Protein AF-F0F2G5-F1 (afdb_monomer)

Secondary structure (DSSP, 8-state):
--PPPPHHHHHHHHHHHHTTPPP-S-HHHHHHHHHHH---HHHHHHHTS-BTTB---HHHHHHHT-TT---HHHHHHHHHHHHHHHHTT-HHHHHHHHHHHHHTSSS---HHHHHHHHHHHHHTT-HHHHHHHHHHHHH-GGGHHHHTHHHHHHHHHHHHHH-TTS-HHHHHHHHHHHHH-HHHHHHHHHHHHHHHHHTT-SSHHHHHHHHHHTTSS-SSPPPGGGTSHHHHHHHHHHHHHHHHHGGGSTT--PPPTT----------THHHHHHHHHHHHHHHHHHHHHHHHHHHHS-PPPPPPP-

Nearest PDB structures (foldseek):
  8sxq-assembly2_B  TM=3.592E-01  e=4.149E-02  Legionella pneumophila
  6onw-assembly1_B  TM=3.153E-01  e=6.188E-02  Oxalobacter formigenes OXCC13
  6deh-assembly2_B  TM=3.154E-01  e=1.797E-01  Legionella pneumophila subsp. pneumophila str. Philadelphia 1
  1ouv-assembly1_A  TM=3.465E-01  e=1.016E+00  Helicobacter pylori 26695
  6ur7-assembly1_A  TM=3.056E-01  e=1.161E+00  Oxalobacter formigenes

Structure (mmCIF, N/CA/C/O backbone):
data_AF-F0F2G5-F1
#
_entry.id   AF-F0F2G5-F1
#
loop_
_atom_site.group_PDB
_atom_site.id
_atom_site.type_symbol
_atom_site.label_atom_id
_atom_site.label_alt_id
_atom_site.label_comp_id
_atom_site.label_asym_id
_atom_site.label_entity_id
_atom_site.label_seq_id
_atom_site.pdbx_PDB_ins_code
_atom_site.Cartn_x
_atom_site.Cartn_y
_atom_site.Cartn_z
_atom_site.occupancy
_atom_site.B_iso_or_equiv
_atom_site.auth_seq_id
_atom_site.auth_comp_id
_atom_site.auth_asym_id
_atom_site.auth_atom_id
_atom_site.pdbx_PDB_model_num
ATOM 1 N N . MET A 1 1 ? 13.425 18.265 -7.109 1.00 35.12 1 MET A N 1
ATOM 2 C CA . MET A 1 1 ? 12.442 18.435 -6.013 1.00 35.12 1 MET A CA 1
ATOM 3 C C . MET A 1 1 ? 11.063 18.531 -6.652 1.00 35.12 1 MET A C 1
ATOM 5 O O . MET A 1 1 ? 10.653 19.626 -7.007 1.00 35.12 1 MET A O 1
ATOM 9 N N . SER A 1 2 ? 10.387 17.411 -6.930 1.00 50.34 2 SER A N 1
ATOM 10 C CA . SER A 1 2 ? 9.019 17.487 -7.459 1.00 50.34 2 SER A CA 1
ATOM 11 C C . SER A 1 2 ? 8.068 17.634 -6.271 1.00 50.34 2 SER A C 1
ATOM 13 O O . SER A 1 2 ? 7.948 16.743 -5.431 1.00 50.34 2 SER A O 1
ATOM 15 N N . ASN A 1 3 ? 7.462 18.812 -6.145 1.00 68.31 3 ASN A N 1
ATOM 16 C CA . ASN A 1 3 ? 6.566 19.134 -5.039 1.00 68.31 3 ASN A CA 1
ATOM 17 C C . ASN A 1 3 ? 5.428 18.104 -4.978 1.00 68.31 3 ASN A C 1
ATOM 19 O O . ASN A 1 3 ? 4.784 17.837 -5.994 1.00 68.31 3 ASN A O 1
ATOM 23 N N . ALA A 1 4 ? 5.215 17.504 -3.804 1.00 81.75 4 ALA A N 1
ATOM 24 C CA . ALA A 1 4 ? 4.086 16.610 -3.570 1.00 81.75 4 ALA A CA 1
ATOM 25 C C . ALA A 1 4 ? 2.759 17.321 -3.918 1.00 81.75 4 ALA A C 1
ATOM 27 O O . ALA A 1 4 ? 2.689 18.552 -3.803 1.00 81.75 4 ALA A O 1
ATOM 28 N N . PRO A 1 5 ? 1.708 16.584 -4.332 1.00 92.25 5 PRO A N 1
ATOM 29 C CA . PRO A 1 5 ? 0.396 17.178 -4.566 1.00 92.25 5 PRO A CA 1
ATOM 30 C C . PRO A 1 5 ? -0.084 17.963 -3.339 1.00 92.25 5 PRO A C 1
ATOM 32 O O . PRO A 1 5 ? 0.103 17.534 -2.200 1.00 92.25 5 PRO A O 1
ATOM 35 N N . THR A 1 6 ? -0.694 19.127 -3.561 1.00 93.94 6 THR A N 1
ATOM 36 C CA . THR A 1 6 ? -1.246 19.936 -2.468 1.00 93.94 6 THR A CA 1
ATOM 37 C C . THR A 1 6 ? -2.501 19.279 -1.898 1.00 93.94 6 THR A C 1
ATOM 39 O O . THR A 1 6 ? -3.221 18.575 -2.607 1.00 93.94 6 THR A O 1
ATOM 42 N N . GLU A 1 7 ? -2.809 19.564 -0.631 1.00 93.81 7 GLU A N 1
ATOM 43 C CA . GLU A 1 7 ? -4.017 19.054 0.032 1.00 93.81 7 GLU A CA 1
ATOM 44 C C . GLU A 1 7 ? -5.291 19.359 -0.773 1.00 93.81 7 GLU A C 1
ATOM 46 O O . GLU A 1 7 ? -6.129 18.483 -0.971 1.00 93.81 7 GLU A O 1
ATOM 51 N N . ALA A 1 8 ? -5.396 20.576 -1.313 1.00 95.00 8 ALA A N 1
ATOM 52 C CA . ALA A 1 8 ? -6.534 20.999 -2.121 1.00 95.00 8 ALA A CA 1
ATOM 53 C C . ALA A 1 8 ? -6.684 20.175 -3.412 1.00 95.00 8 ALA A C 1
ATOM 55 O O . ALA A 1 8 ? -7.797 19.779 -3.754 1.00 95.00 8 ALA A O 1
ATOM 56 N N . HIS A 1 9 ? -5.580 19.875 -4.110 1.00 96.06 9 HIS A N 1
ATOM 57 C CA . HIS A 1 9 ? -5.625 19.038 -5.313 1.00 96.06 9 HIS A CA 1
ATOM 58 C C . HIS A 1 9 ? -6.033 17.602 -4.987 1.00 96.06 9 HIS A C 1
ATOM 60 O O . HIS A 1 9 ? -6.837 17.017 -5.710 1.00 96.06 9 HIS A O 1
ATOM 66 N N . ILE A 1 10 ? -5.525 17.039 -3.885 1.00 96.62 10 ILE A N 1
ATOM 67 C CA . ILE A 1 10 ? -5.890 15.680 -3.474 1.00 96.62 10 ILE A CA 1
ATOM 68 C C . ILE A 1 10 ? -7.379 15.623 -3.106 1.00 96.62 10 ILE A C 1
ATOM 70 O O . ILE A 1 10 ? -8.080 14.726 -3.565 1.00 96.62 10 ILE A O 1
ATOM 74 N N . GLN A 1 11 ? -7.888 16.582 -2.323 1.00 95.50 11 GLN A N 1
ATOM 75 C CA . GLN A 1 11 ? -9.306 16.638 -1.943 1.00 95.50 11 GLN A CA 1
ATOM 76 C C . GLN A 1 11 ? -10.235 16.799 -3.147 1.00 95.50 11 GLN A C 1
ATOM 78 O O . GLN A 1 11 ? -11.276 16.145 -3.213 1.00 95.50 11 GLN A O 1
ATOM 83 N N . ASP A 1 12 ? -9.868 17.650 -4.105 1.00 97.06 12 ASP A N 1
ATOM 84 C CA . ASP A 1 12 ? -10.655 17.805 -5.324 1.00 97.06 12 ASP A CA 1
ATOM 85 C C . ASP A 1 12 ? -10.634 16.528 -6.176 1.00 97.06 12 ASP A C 1
ATOM 87 O O . ASP A 1 12 ? -11.687 16.075 -6.617 1.00 97.06 12 ASP A O 1
ATOM 91 N N . CYS A 1 13 ? -9.476 15.880 -6.320 1.00 97.50 13 CYS A N 1
ATOM 92 C CA . CYS A 1 13 ? -9.361 14.594 -7.008 1.00 97.50 13 CYS A CA 1
ATOM 93 C C . CYS A 1 13 ? -10.224 13.506 -6.343 1.00 97.50 13 CYS A C 1
ATOM 95 O O . CYS A 1 13 ? -10.985 12.822 -7.022 1.00 97.50 13 CYS A O 1
ATOM 97 N N . VAL A 1 14 ? -10.199 13.406 -5.008 1.00 96.88 14 VAL A N 1
ATOM 98 C CA . VAL A 1 14 ? -11.071 12.498 -4.238 1.00 96.88 14 VAL A CA 1
ATOM 99 C C . VAL A 1 14 ? -12.549 12.758 -4.542 1.00 96.88 14 VAL A C 1
ATOM 101 O O . VAL A 1 14 ? -13.307 11.810 -4.759 1.00 96.88 14 VAL A O 1
ATOM 104 N N . ARG A 1 15 ? -12.968 14.029 -4.602 1.00 96.88 15 ARG A N 1
ATOM 105 C CA . ARG A 1 15 ? -14.342 14.405 -4.964 1.00 96.88 15 ARG A CA 1
ATOM 106 C C . ARG A 1 15 ? -14.683 13.974 -6.391 1.00 96.88 15 ARG A C 1
ATOM 108 O O . ARG A 1 15 ? -15.732 13.375 -6.598 1.00 96.88 15 ARG A O 1
ATOM 115 N N . GLN A 1 16 ? -13.801 14.233 -7.359 1.00 96.75 16 GLN A N 1
ATOM 116 C CA . GLN A 1 16 ? -14.000 13.828 -8.757 1.00 96.75 16 GLN A CA 1
ATOM 117 C C . GLN A 1 16 ? -14.163 12.305 -8.889 1.00 96.75 16 GLN A C 1
ATOM 119 O O . GLN A 1 16 ? -15.089 11.852 -9.560 1.00 96.75 16 GLN A O 1
ATOM 124 N N . MET A 1 17 ? -13.320 11.531 -8.197 1.00 95.88 17 MET A N 1
ATOM 125 C CA . MET A 1 17 ? -13.380 10.066 -8.181 1.00 95.88 17 MET A CA 1
ATOM 126 C C . MET A 1 17 ? -14.653 9.534 -7.509 1.00 95.88 17 MET A C 1
ATOM 128 O O . MET A 1 17 ? -15.229 8.565 -7.987 1.00 95.88 17 MET A O 1
ATOM 132 N N . THR A 1 18 ? -15.110 10.166 -6.423 1.00 95.69 18 THR A N 1
ATOM 133 C CA . THR A 1 18 ? -16.314 9.731 -5.685 1.00 95.69 18 THR A CA 1
ATOM 134 C C . THR A 1 18 ? -17.601 10.055 -6.444 1.00 95.69 18 THR A C 1
ATOM 136 O O . THR A 1 18 ? -18.526 9.247 -6.476 1.00 95.69 18 THR A O 1
ATOM 139 N N . ASP A 1 19 ? -17.654 11.219 -7.095 1.00 95.19 19 ASP A N 1
ATOM 140 C CA . ASP A 1 19 ? -18.813 11.679 -7.867 1.00 95.19 19 ASP A CA 1
ATOM 141 C C . ASP A 1 19 ? -18.910 11.011 -9.257 1.00 95.19 19 ASP A C 1
ATOM 143 O O . ASP A 1 19 ? -19.783 11.379 -10.046 1.00 95.19 19 ASP A O 1
ATOM 147 N N . ASN A 1 20 ? -18.009 10.074 -9.592 1.00 87.12 20 ASN A N 1
ATOM 148 C CA . ASN A 1 20 ? -17.862 9.477 -10.927 1.00 87.12 20 ASN A CA 1
ATOM 149 C C . ASN A 1 20 ? -17.757 10.530 -12.050 1.00 87.12 20 ASN A C 1
ATOM 151 O O . ASN A 1 20 ? -18.316 10.370 -13.137 1.00 87.12 20 ASN A O 1
ATOM 155 N N . LYS A 1 21 ? -17.052 11.635 -11.780 1.00 89.69 21 LYS A N 1
ATOM 156 C CA . LYS A 1 21 ? -16.776 12.699 -12.755 1.00 89.69 21 LYS A CA 1
ATOM 157 C C . LYS A 1 21 ? -15.484 12.410 -13.516 1.00 89.69 21 LYS A C 1
ATOM 159 O O . LYS A 1 21 ? -14.647 11.621 -13.084 1.00 89.69 21 LYS A O 1
ATOM 164 N N . THR A 1 22 ? -15.294 13.105 -14.636 1.00 92.50 22 THR A N 1
ATOM 165 C CA . THR A 1 22 ? -14.015 13.108 -15.353 1.00 92.50 22 THR A CA 1
ATOM 166 C C . THR A 1 22 ? -12.896 13.586 -14.433 1.00 92.50 22 THR A C 1
ATOM 168 O O . THR A 1 22 ? -12.989 14.669 -13.853 1.00 92.50 22 THR A O 1
ATOM 171 N N . ILE A 1 23 ? -11.837 12.787 -14.324 1.00 94.81 23 ILE A N 1
ATOM 172 C CA . ILE A 1 23 ? -10.676 13.107 -13.498 1.00 94.81 23 ILE A CA 1
ATOM 173 C C . ILE A 1 23 ? -9.747 14.042 -14.281 1.00 94.81 23 ILE A C 1
ATOM 175 O O . ILE A 1 23 ? -9.287 13.695 -15.365 1.00 94.81 23 ILE A O 1
ATOM 179 N N . THR A 1 24 ? -9.463 15.224 -13.736 1.00 95.06 24 THR A N 1
ATOM 180 C CA . THR A 1 24 ? -8.620 16.252 -14.383 1.00 95.06 24 THR 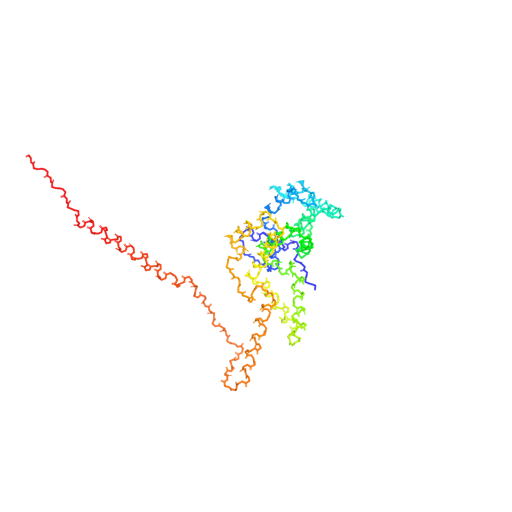A CA 1
ATOM 181 C C . THR A 1 24 ? -7.208 16.338 -13.802 1.00 95.06 24 THR A C 1
ATOM 183 O O . THR A 1 24 ? -6.389 17.123 -14.274 1.00 95.06 24 THR A O 1
ATOM 186 N N . HIS A 1 25 ? -6.928 15.582 -12.740 1.00 95.50 25 HIS A N 1
ATOM 187 C CA . HIS A 1 25 ? -5.655 15.612 -12.019 1.00 95.50 25 HIS A CA 1
ATOM 188 C C . HIS A 1 25 ? -4.667 14.574 -12.560 1.00 95.50 25 HIS A C 1
ATOM 190 O O . HIS A 1 25 ? -5.065 13.541 -13.096 1.00 95.50 25 HIS A O 1
ATOM 196 N N . SER A 1 26 ? -3.367 14.828 -12.382 1.00 94.44 26 SER A N 1
ATOM 197 C CA . SER A 1 26 ? -2.302 13.902 -12.793 1.00 94.44 26 SER A CA 1
ATOM 198 C C . SER A 1 26 ? -2.403 12.543 -12.094 1.00 94.44 26 SER A C 1
ATOM 200 O O . SER A 1 26 ? -2.890 12.459 -10.964 1.00 94.44 26 SER A O 1
ATOM 202 N N . GLU A 1 27 ? -1.875 11.487 -12.721 1.00 93.38 27 GLU A N 1
ATOM 203 C CA . GLU A 1 27 ? -1.841 10.132 -12.142 1.00 93.38 27 GLU A CA 1
ATOM 204 C C . GLU A 1 27 ? -1.217 10.105 -10.743 1.00 93.38 27 GLU A C 1
ATOM 206 O O . GLU A 1 27 ? -1.715 9.428 -9.846 1.00 93.38 27 GLU A O 1
ATOM 211 N N . ARG A 1 28 ? -0.188 10.930 -10.512 1.00 93.00 28 ARG A N 1
ATOM 212 C CA . ARG A 1 28 ? 0.416 11.105 -9.186 1.00 93.00 28 ARG A CA 1
ATOM 213 C C . ARG A 1 28 ? -0.614 11.546 -8.143 1.00 93.00 28 ARG A C 1
ATOM 215 O O . ARG A 1 28 ? -0.717 10.934 -7.086 1.00 93.00 28 ARG A O 1
ATOM 222 N N . THR A 1 29 ? -1.399 12.586 -8.427 1.00 96.50 29 THR A N 1
ATOM 223 C CA . THR A 1 29 ? -2.458 13.063 -7.519 1.00 96.50 29 THR A CA 1
ATOM 224 C C . THR A 1 29 ? -3.570 12.022 -7.367 1.00 96.50 29 THR A C 1
ATOM 226 O O . THR A 1 29 ? -4.104 11.846 -6.272 1.00 96.50 29 THR A O 1
ATOM 229 N N . GLN A 1 30 ? -3.896 11.292 -8.438 1.00 96.75 30 GLN A N 1
ATOM 230 C CA . GLN A 1 30 ? -4.849 10.181 -8.391 1.00 96.75 30 GLN A CA 1
ATOM 231 C C . GLN A 1 30 ? -4.375 9.062 -7.456 1.00 96.75 30 GLN A C 1
ATOM 233 O O . GLN A 1 30 ? -5.177 8.566 -6.675 1.00 96.75 30 GLN A O 1
ATOM 238 N N . GLY A 1 31 ? -3.085 8.715 -7.438 1.00 96.56 31 GLY A N 1
ATOM 239 C CA . GLY A 1 31 ? -2.538 7.734 -6.492 1.00 96.56 31 GLY A CA 1
ATOM 240 C C . GLY A 1 31 ? -2.730 8.137 -5.025 1.00 96.56 31 GLY A C 1
ATOM 241 O O . GLY A 1 31 ? -3.104 7.316 -4.188 1.00 96.56 31 GLY A O 1
ATOM 242 N N . TYR A 1 32 ? -2.557 9.423 -4.706 1.00 97.56 32 TYR A N 1
ATOM 243 C CA . TYR A 1 32 ? -2.827 9.945 -3.359 1.00 97.56 32 TYR A CA 1
ATOM 244 C C . TYR A 1 32 ? -4.320 9.853 -3.011 1.00 97.56 32 TYR A C 1
ATOM 246 O O . TYR A 1 32 ? -4.675 9.456 -1.897 1.00 97.56 32 TYR A O 1
ATOM 254 N N . ALA A 1 33 ? -5.194 10.172 -3.969 1.00 97.88 33 ALA A N 1
ATOM 255 C CA . ALA A 1 33 ? -6.639 10.044 -3.811 1.00 97.88 33 ALA A CA 1
ATOM 256 C C . ALA A 1 33 ? -7.086 8.576 -3.651 1.00 97.88 33 ALA A C 1
ATOM 258 O O . ALA A 1 33 ? -7.914 8.293 -2.786 1.00 97.88 33 ALA A O 1
ATOM 259 N N . GLN A 1 34 ? -6.487 7.634 -4.391 1.00 97.50 34 GLN A N 1
ATOM 260 C CA . GLN A 1 34 ? -6.725 6.190 -4.252 1.00 97.50 34 GLN A CA 1
ATOM 261 C C . GLN A 1 34 ? -6.434 5.717 -2.825 1.00 97.50 34 GLN A C 1
ATOM 263 O O . GLN A 1 34 ? -7.291 5.095 -2.204 1.00 97.50 34 GLN A O 1
ATOM 268 N N . LEU A 1 35 ? -5.279 6.085 -2.255 1.00 97.62 35 LEU A N 1
ATOM 269 C CA . LEU A 1 35 ? -4.944 5.746 -0.864 1.00 97.62 35 LEU A CA 1
ATOM 270 C C . LEU A 1 35 ? -5.949 6.320 0.145 1.00 97.62 35 LEU A C 1
ATOM 272 O O . LEU A 1 35 ? -6.225 5.695 1.167 1.00 97.62 35 LEU A O 1
ATOM 276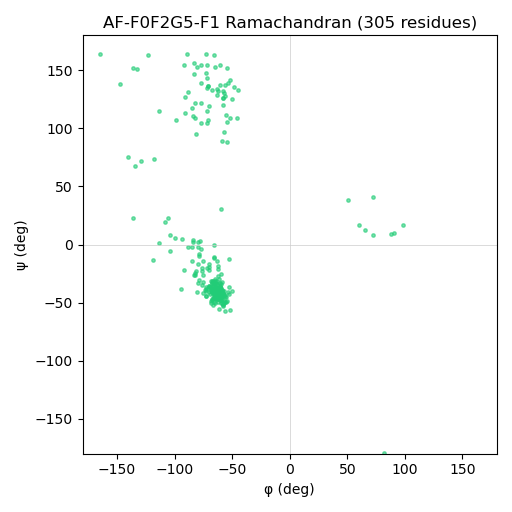 N N . ARG A 1 36 ? -6.509 7.507 -0.117 1.00 95.62 36 ARG A N 1
ATOM 277 C CA . ARG A 1 36 ? -7.530 8.107 0.755 1.00 95.62 36 ARG A CA 1
ATOM 278 C C . ARG A 1 36 ? -8.860 7.380 0.698 1.00 95.62 36 ARG A C 1
ATOM 280 O O . ARG A 1 36 ? -9.493 7.243 1.744 1.00 95.62 36 ARG A O 1
ATOM 287 N N . LEU A 1 37 ? -9.275 6.973 -0.496 1.00 95.31 37 LEU A N 1
ATOM 288 C CA . LEU A 1 37 ? -10.559 6.324 -0.752 1.00 95.31 37 LEU A CA 1
ATOM 289 C C . LEU A 1 37 ? -10.555 4.831 -0.425 1.00 95.31 37 LEU A C 1
ATOM 291 O O . LEU A 1 37 ? -11.616 4.263 -0.181 1.00 95.31 37 LEU A O 1
ATOM 295 N N . ALA A 1 38 ? -9.381 4.204 -0.417 1.00 94.88 38 ALA A N 1
ATOM 296 C CA . ALA A 1 38 ? -9.235 2.784 -0.166 1.00 94.88 38 ALA A CA 1
ATOM 297 C C . ALA A 1 38 ? -9.814 2.362 1.194 1.00 94.88 38 ALA A C 1
ATOM 299 O O . ALA A 1 38 ? -9.530 2.957 2.240 1.00 94.88 38 ALA A O 1
ATOM 300 N N . ASP A 1 39 ? -10.603 1.287 1.169 1.00 93.19 39 ASP A N 1
ATOM 301 C CA . ASP A 1 39 ? -11.106 0.640 2.373 1.00 93.19 39 ASP A CA 1
ATOM 302 C C . ASP A 1 39 ? -10.045 -0.307 2.940 1.00 93.19 39 ASP A C 1
ATOM 304 O O . ASP A 1 39 ? -9.763 -1.379 2.401 1.00 93.19 39 ASP A O 1
ATOM 308 N N . PHE A 1 40 ? -9.477 0.100 4.069 1.00 94.25 40 PHE A N 1
ATOM 309 C CA . PHE A 1 40 ? -8.501 -0.680 4.820 1.00 94.25 40 PHE A CA 1
ATOM 310 C C . PHE A 1 40 ? -9.070 -1.232 6.132 1.00 94.25 40 PHE A C 1
ATOM 312 O O . PHE A 1 40 ? -8.312 -1.619 7.021 1.00 94.25 40 PHE A O 1
ATOM 319 N N . SER A 1 41 ? -10.395 -1.304 6.276 1.00 92.44 41 SER A N 1
ATOM 320 C CA . SER A 1 41 ? -11.055 -1.810 7.485 1.00 92.44 41 SER A CA 1
ATOM 321 C C . SER A 1 41 ? -10.570 -3.204 7.884 1.00 92.44 41 SER A C 1
ATOM 323 O O . SER A 1 41 ? -10.278 -3.442 9.054 1.00 92.44 41 SER A O 1
ATOM 325 N N . ALA A 1 42 ? -10.377 -4.105 6.916 1.00 90.12 42 ALA A N 1
ATOM 326 C CA . ALA A 1 42 ? -9.826 -5.438 7.157 1.00 90.12 42 ALA A CA 1
ATOM 327 C C . ALA A 1 42 ? -8.422 -5.395 7.792 1.00 90.12 42 ALA A C 1
ATOM 329 O O . ALA A 1 42 ? -8.132 -6.171 8.700 1.00 90.12 42 ALA A O 1
ATOM 330 N N . VAL A 1 43 ? -7.572 -4.462 7.353 1.00 93.06 43 VAL A N 1
ATOM 331 C CA . VAL A 1 43 ? -6.225 -4.264 7.906 1.00 93.06 43 VAL A CA 1
ATOM 332 C C . VAL A 1 43 ? -6.306 -3.755 9.344 1.00 93.06 43 VAL A C 1
ATOM 334 O O . VAL A 1 43 ? -5.625 -4.285 10.220 1.00 93.06 43 VAL A O 1
ATOM 337 N N . LEU A 1 44 ? -7.159 -2.757 9.588 1.00 94.69 44 LEU A N 1
ATOM 338 C CA . LEU A 1 44 ? -7.348 -2.171 10.915 1.00 94.69 44 LEU A CA 1
ATOM 339 C C . LEU A 1 44 ? -7.920 -3.192 11.906 1.00 94.69 44 LEU A C 1
ATOM 341 O O . LEU A 1 44 ? -7.481 -3.221 13.054 1.00 94.69 44 LEU A O 1
ATOM 345 N N . ASN A 1 45 ? -8.867 -4.030 11.469 1.00 92.50 45 ASN A N 1
ATOM 346 C CA . ASN A 1 45 ? -9.454 -5.115 12.265 1.00 92.50 45 ASN A CA 1
ATOM 347 C C . ASN A 1 45 ? -8.402 -6.116 12.730 1.00 92.50 45 ASN A C 1
ATOM 349 O O . ASN A 1 45 ? -8.427 -6.542 13.881 1.00 92.50 45 ASN A O 1
ATOM 353 N N . GLU A 1 46 ? -7.450 -6.461 11.868 1.00 90.50 46 GLU A N 1
ATOM 354 C CA . GLU A 1 46 ? -6.358 -7.342 12.265 1.00 90.50 46 GLU A CA 1
ATOM 355 C C . GLU A 1 46 ? -5.461 -6.692 13.316 1.00 90.50 46 GLU A C 1
ATOM 357 O O . GLU A 1 46 ? -5.158 -7.314 14.325 1.00 90.50 46 GLU A O 1
ATOM 362 N N . TRP A 1 47 ? -5.081 -5.425 13.146 1.00 94.00 47 TRP A N 1
ATOM 363 C CA . TRP A 1 47 ? -4.204 -4.731 14.100 1.00 94.00 47 TRP A CA 1
ATOM 364 C C . TRP A 1 47 ? -4.833 -4.506 15.484 1.00 94.00 47 TRP A C 1
ATOM 366 O O . TRP A 1 47 ? -4.137 -4.106 16.421 1.00 94.00 47 TRP A O 1
ATOM 376 N N . ALA A 1 48 ? -6.140 -4.730 15.627 1.00 92.12 48 ALA A N 1
ATOM 377 C CA . ALA A 1 48 ? -6.821 -4.737 16.918 1.00 92.12 48 ALA A CA 1
ATOM 378 C C . ALA A 1 48 ? -6.557 -6.017 17.728 1.00 92.12 48 ALA A C 1
ATOM 380 O O . ALA A 1 48 ? -6.752 -6.018 18.944 1.00 92.12 48 ALA A O 1
ATOM 381 N N . LEU A 1 49 ? -6.126 -7.097 17.073 1.00 88.50 49 LEU A N 1
ATOM 382 C CA . LEU A 1 49 ? -5.868 -8.382 17.713 1.00 88.50 49 LEU A CA 1
ATOM 383 C C . LEU A 1 49 ? -4.493 -8.390 18.410 1.00 88.50 49 LEU A C 1
ATOM 385 O O . LEU A 1 49 ? -3.578 -7.671 17.991 1.00 88.50 49 LEU A O 1
ATOM 389 N N . PRO A 1 50 ? -4.308 -9.202 19.467 1.00 84.19 50 PRO A N 1
ATOM 390 C CA . PRO A 1 50 ? -2.997 -9.410 20.079 1.00 84.19 50 PRO A CA 1
ATOM 391 C C . PRO A 1 50 ? -2.000 -10.013 19.082 1.00 84.19 50 PRO A C 1
ATOM 393 O O . PRO A 1 50 ? -2.352 -10.930 18.346 1.00 84.19 50 PRO A O 1
ATOM 396 N N . HIS A 1 51 ? -0.765 -9.514 19.085 1.00 79.81 51 HIS A N 1
ATOM 397 C CA . HIS A 1 51 ? 0.342 -10.038 18.284 1.00 79.81 51 HIS A CA 1
ATOM 398 C C . HIS A 1 51 ? 1.598 -10.115 19.146 1.00 79.81 51 HIS A C 1
ATOM 400 O O . HIS A 1 51 ? 1.777 -9.311 20.069 1.00 79.81 51 HIS A O 1
ATOM 406 N N . ASP A 1 52 ? 2.488 -11.045 18.821 1.00 72.06 52 ASP A N 1
ATOM 407 C CA . ASP A 1 52 ? 3.746 -11.197 19.540 1.00 72.06 52 ASP A CA 1
ATOM 408 C C . ASP A 1 52 ? 4.537 -9.880 19.530 1.00 72.06 52 ASP A C 1
ATOM 410 O O . ASP A 1 52 ? 4.601 -9.154 18.536 1.00 72.06 52 ASP A O 1
ATOM 414 N N . ASN A 1 53 ? 5.118 -9.535 20.680 1.00 65.06 53 ASN A N 1
ATOM 415 C CA . ASN A 1 53 ? 5.955 -8.345 20.870 1.00 65.06 53 ASN A CA 1
ATOM 416 C C . ASN A 1 53 ? 5.276 -6.986 20.600 1.00 65.06 53 ASN A C 1
ATOM 418 O O . ASN A 1 53 ? 5.969 -5.975 20.472 1.00 65.06 53 ASN A O 1
ATOM 422 N N . SER A 1 54 ? 3.940 -6.907 20.545 1.00 77.50 54 SER A N 1
ATOM 423 C CA . SER A 1 54 ? 3.250 -5.621 20.395 1.00 77.50 54 SER A CA 1
ATOM 424 C C . SER A 1 54 ? 1.892 -5.575 21.093 1.00 77.50 54 SER A C 1
ATOM 426 O O . SER A 1 54 ? 1.105 -6.514 21.052 1.00 77.50 54 SER A O 1
ATOM 428 N N . GLN A 1 55 ? 1.609 -4.450 21.752 1.00 88.69 55 GLN A N 1
ATOM 429 C CA . GLN A 1 55 ? 0.338 -4.247 22.445 1.00 88.69 55 GLN A CA 1
ATOM 430 C C . GLN A 1 55 ? -0.696 -3.651 21.480 1.00 88.69 55 GLN A C 1
ATOM 432 O O . GLN A 1 55 ? -0.380 -2.664 20.801 1.00 88.69 55 GLN A O 1
ATOM 437 N N . PRO A 1 56 ? -1.921 -4.205 21.407 1.00 92.75 56 PRO A N 1
ATOM 438 C CA . PRO A 1 56 ? -2.982 -3.631 20.594 1.00 92.75 56 PRO A CA 1
ATOM 439 C C . PRO A 1 56 ? -3.384 -2.248 21.122 1.00 92.75 56 PRO A C 1
ATOM 441 O O . PRO A 1 56 ? -3.272 -1.951 22.311 1.00 92.75 56 PRO A O 1
ATOM 444 N N . LEU A 1 57 ? -3.883 -1.395 20.225 1.00 95.38 57 LEU A N 1
ATOM 445 C CA . LEU A 1 57 ? -4.366 -0.049 20.551 1.00 95.38 57 LEU A CA 1
ATOM 446 C C . LEU A 1 57 ? -5.866 0.061 20.231 1.00 95.38 57 LEU A C 1
ATOM 448 O O . LEU A 1 57 ? -6.234 0.702 19.244 1.00 95.38 57 LEU A O 1
ATOM 452 N N . PRO A 1 58 ? -6.751 -0.556 21.038 1.00 93.12 58 PRO A N 1
ATOM 453 C CA . PRO A 1 58 ? -8.177 -0.677 20.719 1.00 93.12 58 PRO A CA 1
ATOM 454 C C . PRO A 1 58 ? -8.879 0.679 20.568 1.00 93.12 58 PRO A C 1
ATOM 456 O O . PRO A 1 58 ? -9.743 0.830 19.712 1.00 93.12 58 PRO A O 1
ATOM 459 N N . ASN A 1 59 ? -8.461 1.698 21.323 1.00 93.75 59 ASN A N 1
ATOM 460 C CA . ASN A 1 59 ? -9.035 3.041 21.205 1.00 93.75 59 ASN A CA 1
ATOM 461 C C . ASN A 1 59 ? -8.663 3.717 19.876 1.00 93.75 59 ASN A C 1
ATOM 463 O O . ASN A 1 59 ? -9.489 4.412 19.291 1.00 93.75 59 ASN A O 1
ATOM 467 N N . VAL A 1 60 ? -7.437 3.498 19.384 1.00 96.00 60 VAL A N 1
ATOM 468 C CA . VAL A 1 60 ? -7.007 3.996 18.066 1.00 96.00 60 VAL A CA 1
ATOM 469 C C . VAL A 1 60 ? -7.776 3.266 16.974 1.00 96.00 60 VAL A C 1
ATOM 471 O O . VAL A 1 60 ? -8.348 3.906 16.099 1.00 96.00 60 VAL A O 1
ATOM 474 N N . HIS A 1 61 ? -7.846 1.939 17.069 1.00 94.81 61 HIS A N 1
ATOM 475 C CA . HIS A 1 61 ? -8.623 1.101 16.164 1.00 94.81 61 HIS A CA 1
ATOM 476 C C . HIS A 1 61 ? -10.078 1.581 16.038 1.00 94.81 61 HIS A C 1
ATOM 478 O O . HI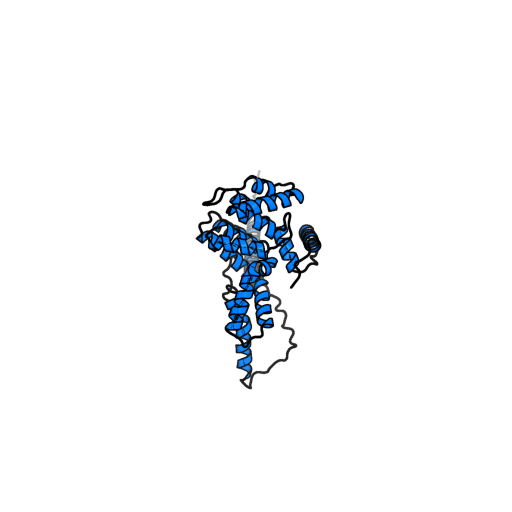S A 1 61 ? -10.538 1.910 14.945 1.00 94.81 61 HIS A O 1
ATOM 484 N N . GLN A 1 62 ? -10.779 1.679 17.171 1.00 93.69 62 GLN A N 1
ATOM 485 C CA . GLN A 1 62 ? -12.175 2.099 17.221 1.00 93.69 62 GLN A CA 1
ATOM 486 C C . GLN A 1 62 ? -12.355 3.511 16.665 1.00 93.69 62 GLN A C 1
ATOM 488 O O . GLN A 1 62 ? -13.311 3.766 15.938 1.00 93.69 62 GLN A O 1
ATOM 493 N N . ALA A 1 63 ? -11.438 4.429 16.982 1.00 94.06 63 ALA A N 1
ATOM 494 C CA . ALA A 1 63 ? -11.499 5.785 16.463 1.00 94.06 63 ALA A CA 1
ATOM 495 C C . ALA A 1 63 ? -11.375 5.824 14.934 1.00 94.06 63 ALA A C 1
ATOM 497 O O . ALA A 1 63 ? -12.090 6.593 14.305 1.00 94.06 63 ALA A O 1
ATOM 498 N N . LEU A 1 64 ? -10.509 4.998 14.340 1.00 94.44 64 LEU A N 1
ATOM 499 C CA . LEU A 1 64 ? -10.283 4.968 12.891 1.00 94.44 64 LEU A CA 1
ATOM 500 C C . LEU A 1 64 ? -11.393 4.260 12.099 1.00 94.44 64 LEU A C 1
ATOM 502 O O . LEU A 1 64 ? -11.535 4.535 10.909 1.00 94.44 64 LEU A O 1
ATOM 506 N N . LEU A 1 65 ? -12.163 3.373 12.738 1.00 91.69 65 LEU A N 1
ATOM 507 C CA . LEU A 1 65 ? -13.335 2.708 12.149 1.00 91.69 65 LEU A CA 1
ATOM 508 C C . LEU A 1 65 ? -14.662 3.418 12.429 1.00 91.69 65 LEU A C 1
ATOM 510 O O . LEU A 1 65 ? -15.726 2.901 12.084 1.00 91.69 65 LEU A O 1
ATOM 514 N N . ASP A 1 66 ? -14.623 4.584 13.067 1.00 89.06 66 ASP A N 1
ATOM 515 C CA . ASP A 1 66 ? -15.828 5.343 13.356 1.00 89.06 66 ASP A CA 1
ATOM 516 C C . ASP A 1 66 ? -16.575 5.666 12.052 1.00 89.06 66 ASP A C 1
ATOM 518 O O . ASP A 1 66 ? -16.054 6.325 11.150 1.00 89.06 66 ASP A O 1
ATOM 522 N N . LYS A 1 67 ? -17.823 5.198 11.955 1.00 74.62 67 LYS A N 1
ATOM 523 C CA . LYS A 1 67 ? -18.696 5.400 10.789 1.00 74.62 67 LYS A CA 1
ATOM 524 C C . LYS A 1 67 ? -19.016 6.874 10.528 1.00 74.62 67 LYS A C 1
ATOM 526 O O . LYS A 1 67 ? -19.457 7.213 9.435 1.00 74.62 67 LYS A O 1
ATOM 531 N N . HIS A 1 68 ? -18.830 7.736 11.528 1.00 78.00 68 HIS A N 1
ATOM 532 C CA . HIS A 1 68 ? -18.984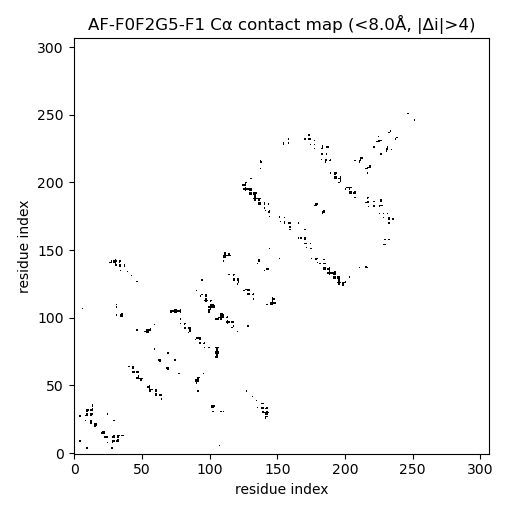 9.183 11.395 1.00 78.00 68 HIS A CA 1
ATOM 533 C C . HIS A 1 68 ? -17.711 9.866 10.873 1.00 78.00 68 HIS A C 1
ATOM 535 O O . HIS A 1 68 ? -17.714 11.073 10.639 1.00 78.00 68 HIS A O 1
ATOM 541 N N . GLY A 1 69 ? -16.644 9.093 10.652 1.00 78.12 69 GLY A N 1
ATOM 542 C CA . GLY A 1 69 ? -15.331 9.584 10.275 1.00 78.12 69 GLY A CA 1
ATOM 543 C C . GLY A 1 69 ? -14.512 10.066 11.471 1.00 78.12 69 GLY A C 1
ATOM 544 O O . GLY A 1 69 ? -14.928 10.015 12.629 1.00 78.12 69 GLY A O 1
ATOM 545 N N . VAL A 1 70 ? -13.306 10.538 11.166 1.00 86.88 70 VAL A N 1
ATOM 546 C CA . VAL A 1 70 ? -12.388 11.146 12.130 1.00 86.88 70 VAL A CA 1
ATOM 547 C C . VAL A 1 70 ? -12.252 12.609 11.745 1.00 86.88 70 VAL A C 1
ATOM 549 O O . VAL A 1 70 ? -11.753 12.908 10.661 1.00 86.88 70 VAL A O 1
ATOM 552 N N . ASP A 1 71 ? -12.719 13.515 12.604 1.00 91.50 71 ASP A N 1
ATOM 553 C CA . ASP A 1 71 ? -12.477 14.942 12.404 1.00 91.50 71 ASP A CA 1
ATOM 554 C C . ASP A 1 71 ? -10.981 15.278 12.534 1.00 91.50 71 ASP A C 1
ATOM 556 O O . ASP A 1 71 ? -10.186 14.502 13.071 1.00 91.50 71 ASP A O 1
ATOM 560 N N . GLU A 1 72 ? -10.589 16.448 12.032 1.00 90.94 72 GLU A N 1
ATOM 561 C CA . GLU A 1 72 ? -9.183 16.853 11.969 1.00 90.94 72 GLU A CA 1
ATOM 562 C C . GLU A 1 72 ? -8.514 16.886 13.354 1.00 90.94 72 GLU A C 1
ATOM 564 O O . GLU A 1 72 ? -7.378 16.439 13.510 1.00 90.94 72 GLU A O 1
ATOM 569 N N . GLN A 1 73 ? -9.224 17.348 14.388 1.00 94.06 73 GLN A N 1
ATOM 570 C CA . GLN A 1 73 ? -8.679 17.441 15.741 1.00 94.06 73 GLN A CA 1
ATOM 571 C C . GLN A 1 73 ? -8.429 16.048 16.334 1.00 94.06 73 GLN A C 1
ATOM 573 O O . GLN A 1 73 ? -7.354 15.782 16.881 1.00 94.06 73 GLN A O 1
ATOM 578 N N . LYS A 1 74 ? -9.397 15.138 16.207 1.00 94.62 74 LYS A N 1
ATOM 579 C CA . LYS A 1 74 ? -9.280 13.743 16.641 1.00 94.62 74 LYS A CA 1
ATOM 580 C C . LYS A 1 74 ? -8.184 13.027 15.854 1.00 94.62 74 LYS A C 1
ATOM 582 O O . LYS A 1 74 ? -7.405 12.281 16.443 1.00 94.62 74 LYS A O 1
ATOM 587 N N . ALA A 1 75 ? -8.062 13.287 14.552 1.00 95.31 75 ALA A N 1
ATOM 588 C CA . ALA A 1 75 ? -7.013 12.707 13.720 1.00 95.31 75 ALA A CA 1
ATOM 589 C C . ALA A 1 75 ? -5.615 13.165 14.166 1.00 95.31 75 ALA A C 1
ATOM 591 O O . ALA A 1 75 ? -4.722 12.334 14.328 1.00 95.31 75 ALA A O 1
ATOM 592 N N . GLN A 1 76 ? -5.433 14.456 14.461 1.00 96.56 76 GLN A N 1
ATOM 593 C CA . GLN A 1 76 ? -4.176 14.989 15.000 1.00 96.56 76 GLN A CA 1
ATOM 594 C C . GLN A 1 76 ? -3.825 14.381 16.367 1.00 96.56 76 GLN A C 1
ATOM 596 O O . GLN A 1 76 ? -2.668 14.034 16.616 1.00 96.56 76 GLN A O 1
ATOM 601 N N . GLN A 1 77 ? -4.819 14.188 17.242 1.00 96.81 77 GLN A N 1
ATOM 602 C CA . GLN A 1 77 ? -4.627 13.505 18.527 1.00 96.81 77 GLN A CA 1
ATOM 603 C C . GLN A 1 77 ? -4.199 12.046 18.341 1.00 96.81 77 GLN A C 1
ATOM 605 O O . GLN A 1 77 ? -3.273 11.593 19.018 1.00 96.81 77 GLN A O 1
ATOM 610 N N . ILE A 1 78 ? -4.823 11.323 17.402 1.00 97.75 78 ILE A N 1
ATOM 611 C CA . ILE A 1 78 ? -4.426 9.955 17.049 1.00 97.75 78 ILE A CA 1
ATOM 612 C C . ILE A 1 78 ? -2.971 9.945 16.588 1.00 97.75 78 ILE A C 1
ATOM 614 O O . ILE A 1 78 ? -2.192 9.162 17.125 1.00 97.75 78 ILE A O 1
ATOM 618 N N . VAL A 1 79 ? -2.586 10.827 15.655 1.00 98.12 79 VAL A N 1
ATOM 619 C CA . VAL A 1 79 ? -1.207 10.925 15.145 1.00 98.12 79 VAL A CA 1
ATOM 620 C C . VAL A 1 79 ? -0.211 11.159 16.280 1.00 98.12 79 VAL A C 1
ATOM 622 O O . VAL A 1 79 ? 0.770 10.422 16.386 1.00 98.12 79 VAL A O 1
ATOM 625 N N . ALA A 1 80 ? -0.470 12.134 17.155 1.00 98.00 80 ALA A N 1
ATOM 626 C CA . ALA A 1 80 ? 0.404 12.427 18.289 1.00 98.00 80 ALA A CA 1
ATOM 627 C C . ALA A 1 80 ? 0.557 11.211 19.221 1.00 98.00 80 ALA A C 1
ATOM 629 O O . ALA A 1 80 ? 1.673 10.851 19.607 1.00 98.00 80 ALA A O 1
ATOM 630 N N . PHE A 1 81 ? -0.554 10.536 19.527 1.00 98.25 81 PHE A N 1
ATOM 631 C CA . PHE A 1 81 ? -0.568 9.359 20.388 1.00 98.25 81 PHE A CA 1
ATOM 632 C C . PHE A 1 81 ? 0.198 8.177 19.778 1.00 98.25 81 PHE A C 1
ATOM 634 O O . PHE A 1 81 ? 1.074 7.608 20.433 1.00 98.25 81 PHE A O 1
ATOM 641 N N . VAL A 1 82 ? -0.070 7.816 18.517 1.00 97.81 82 VAL A N 1
ATOM 642 C CA . VAL A 1 82 ? 0.602 6.672 17.876 1.00 97.81 82 VAL A CA 1
ATOM 643 C C . VAL A 1 82 ? 2.089 6.934 17.658 1.00 97.81 82 VAL A C 1
ATOM 645 O O . VAL A 1 82 ? 2.895 6.024 17.823 1.00 97.81 82 VAL A O 1
ATOM 648 N N . GLN A 1 83 ? 2.490 8.180 17.386 1.00 97.81 83 GLN A N 1
ATOM 649 C CA . GLN A 1 83 ? 3.904 8.554 17.320 1.00 97.81 83 GLN A CA 1
ATOM 650 C C . GLN A 1 83 ? 4.602 8.398 18.672 1.00 97.81 83 GLN A C 1
ATOM 652 O O . GLN A 1 83 ? 5.726 7.898 18.729 1.00 97.81 83 GLN A O 1
ATOM 657 N N . GLN A 1 84 ? 3.958 8.812 19.766 1.00 97.69 84 GLN A N 1
ATOM 658 C CA . GLN A 1 84 ? 4.499 8.626 21.111 1.00 97.69 84 GLN A CA 1
ATOM 659 C C . GLN A 1 84 ? 4.656 7.138 21.447 1.00 97.69 84 GLN A C 1
ATOM 661 O O . GLN A 1 84 ? 5.717 6.727 21.912 1.00 97.69 84 GLN A O 1
ATOM 666 N N . GLN A 1 85 ? 3.635 6.325 21.175 1.00 96.12 85 GLN A N 1
ATOM 667 C CA . GLN A 1 85 ? 3.672 4.881 21.417 1.00 96.12 85 GLN A CA 1
ATOM 668 C C . GLN A 1 85 ? 4.721 4.175 20.538 1.00 96.12 85 GLN A C 1
ATOM 670 O O . GLN A 1 85 ? 5.458 3.318 21.022 1.00 96.12 85 GLN A O 1
ATOM 675 N N . ALA A 1 86 ? 4.868 4.580 19.274 1.00 94.88 86 ALA A N 1
ATOM 676 C CA . ALA A 1 86 ? 5.897 4.048 18.382 1.00 94.88 86 ALA A CA 1
ATOM 677 C C . ALA A 1 86 ? 7.314 4.362 18.894 1.00 94.88 86 ALA A C 1
ATOM 679 O O . ALA A 1 86 ? 8.180 3.490 18.876 1.00 94.88 86 ALA A O 1
ATOM 680 N N . LYS A 1 87 ? 7.547 5.572 19.430 1.00 94.88 87 LYS A N 1
ATOM 681 C CA . LYS A 1 87 ? 8.822 5.937 20.082 1.00 94.88 87 LYS A CA 1
ATOM 682 C C . LYS A 1 87 ? 9.130 5.083 21.315 1.00 94.88 87 LYS A C 1
ATOM 684 O O . LYS A 1 87 ? 10.296 4.906 21.644 1.00 94.88 87 LYS A O 1
ATOM 689 N N . GLN A 1 88 ? 8.105 4.552 21.978 1.00 93.44 88 GLN A N 1
ATOM 690 C CA . GLN A 1 88 ? 8.238 3.625 23.107 1.00 93.44 88 GLN A CA 1
ATOM 691 C C . GLN A 1 88 ? 8.420 2.162 22.663 1.00 93.44 88 GLN A C 1
ATOM 693 O O . GLN A 1 88 ? 8.485 1.274 23.506 1.00 93.44 88 GLN A O 1
ATOM 698 N N . GLY A 1 89 ? 8.510 1.898 21.355 1.00 91.06 89 GLY A N 1
ATOM 699 C CA . GLY A 1 89 ? 8.720 0.559 20.805 1.00 91.06 89 GLY A CA 1
ATOM 700 C C . GLY A 1 89 ? 7.436 -0.212 20.495 1.00 91.06 89 GLY A C 1
ATOM 701 O O . GLY A 1 89 ? 7.515 -1.393 20.172 1.00 91.06 89 GLY A O 1
ATOM 702 N N . ASN A 1 90 ? 6.255 0.415 20.549 1.00 93.06 90 ASN A N 1
ATOM 703 C CA . ASN A 1 90 ? 5.019 -0.254 20.151 1.00 93.06 90 ASN A CA 1
ATOM 704 C C . ASN A 1 90 ? 4.903 -0.317 18.613 1.00 93.06 90 ASN A C 1
ATOM 706 O O . ASN A 1 90 ? 4.572 0.673 17.957 1.00 93.06 90 ASN A O 1
ATOM 710 N N . TYR A 1 91 ? 5.140 -1.496 18.034 1.00 93.94 91 TYR A N 1
ATOM 711 C CA . TYR A 1 91 ? 5.052 -1.713 16.584 1.00 93.94 91 TYR A CA 1
ATOM 712 C C . TYR A 1 91 ? 3.631 -1.605 16.022 1.00 93.94 91 TYR A C 1
ATOM 714 O O . TYR A 1 91 ? 3.462 -1.096 14.915 1.00 93.94 91 TYR A O 1
ATOM 722 N N . THR A 1 92 ? 2.597 -1.954 16.793 1.00 95.62 92 THR A N 1
ATOM 723 C CA . THR A 1 92 ? 1.201 -1.711 16.393 1.00 95.62 92 THR A CA 1
ATOM 724 C C . THR A 1 92 ? 0.943 -0.212 16.226 1.00 95.62 92 THR A C 1
ATOM 726 O O . THR A 1 92 ? 0.281 0.216 15.281 1.00 95.62 92 THR A O 1
ATOM 729 N N . ALA A 1 93 ? 1.513 0.618 17.104 1.00 96.19 93 ALA A N 1
ATOM 730 C CA . ALA A 1 93 ? 1.436 2.070 16.965 1.00 96.19 93 ALA A CA 1
ATOM 731 C C . ALA A 1 93 ? 2.154 2.571 15.707 1.00 96.19 93 ALA A C 1
ATOM 733 O O . ALA A 1 93 ? 1.651 3.463 15.026 1.00 96.19 93 ALA A O 1
ATOM 734 N N . LEU A 1 94 ? 3.307 1.981 15.374 1.00 96.62 94 LEU A N 1
ATOM 735 C CA . LEU A 1 94 ? 4.023 2.306 14.145 1.00 96.62 94 LEU A CA 1
ATOM 736 C C . LEU A 1 94 ? 3.177 1.970 12.905 1.00 96.62 94 LEU A C 1
ATOM 738 O O . LEU A 1 94 ? 3.090 2.804 12.007 1.00 96.62 94 LEU A O 1
ATOM 742 N N . LEU A 1 95 ? 2.478 0.829 12.890 1.00 97.25 95 LEU A N 1
ATOM 743 C CA . LEU A 1 95 ? 1.532 0.472 11.824 1.00 97.25 95 LEU A CA 1
ATOM 744 C C . LEU A 1 95 ? 0.399 1.502 11.692 1.00 97.25 95 LEU A C 1
ATOM 746 O O . LEU A 1 95 ? 0.202 2.046 10.603 1.00 97.25 95 LEU A O 1
ATOM 750 N N . TYR A 1 96 ? -0.271 1.874 12.789 1.00 97.94 96 TYR A N 1
ATOM 751 C CA . TYR A 1 96 ? -1.292 2.933 12.754 1.00 97.94 96 TYR A CA 1
ATOM 752 C C . TYR A 1 96 ? -0.734 4.283 12.293 1.00 97.94 96 TYR A C 1
ATOM 754 O O . TYR A 1 96 ? -1.395 5.004 11.546 1.00 97.94 96 TYR A O 1
ATOM 762 N N . TRP A 1 97 ? 0.494 4.627 12.682 1.00 98.31 97 TRP A N 1
ATOM 763 C CA . TRP A 1 97 ? 1.133 5.842 12.191 1.00 98.31 97 TRP A CA 1
ATOM 764 C C . TRP A 1 97 ? 1.360 5.788 10.676 1.00 98.31 97 TRP A C 1
ATOM 766 O O . TRP A 1 97 ? 1.080 6.765 9.979 1.00 98.31 97 TRP A O 1
ATOM 776 N N . THR A 1 98 ? 1.807 4.647 10.144 1.00 98.25 98 THR A N 1
ATOM 777 C CA . THR A 1 98 ? 1.979 4.472 8.693 1.00 98.25 98 THR A CA 1
ATOM 778 C C . THR A 1 98 ? 0.654 4.575 7.943 1.00 98.25 98 THR A C 1
ATOM 780 O O . THR A 1 98 ? 0.617 5.154 6.862 1.00 98.25 98 THR A O 1
ATOM 783 N N . TYR A 1 99 ? -0.446 4.114 8.541 1.00 98.12 99 TYR A N 1
ATOM 784 C CA . TYR A 1 99 ? -1.791 4.305 8.008 1.00 98.12 99 TYR A CA 1
ATOM 785 C C . TYR A 1 99 ? -2.183 5.788 7.942 1.00 98.12 99 TYR A C 1
ATOM 787 O O . TYR A 1 99 ? -2.630 6.260 6.892 1.00 98.12 99 TYR A O 1
ATOM 795 N N . CYS A 1 100 ? -1.937 6.560 9.007 1.00 97.75 100 CYS A N 1
ATOM 796 C CA . CYS A 1 100 ? -2.178 8.005 8.987 1.00 97.75 100 CYS A CA 1
ATOM 797 C C . CYS A 1 100 ? -1.306 8.724 7.946 1.00 97.75 100 CYS A C 1
ATOM 799 O O . CYS A 1 100 ? -1.806 9.601 7.247 1.00 97.75 100 CYS A O 1
ATOM 801 N N . LEU A 1 101 ? -0.036 8.329 7.788 1.00 98.12 101 LEU A N 1
ATOM 802 C CA . LEU A 1 101 ? 0.862 8.854 6.750 1.00 98.12 101 LEU A CA 1
ATOM 803 C C . LEU A 1 101 ? 0.361 8.527 5.337 1.00 98.12 101 LEU A C 1
ATOM 805 O O . LEU A 1 101 ? 0.363 9.402 4.474 1.00 98.12 101 LEU A O 1
ATOM 809 N N . ALA A 1 102 ? -0.071 7.287 5.098 1.00 97.75 102 ALA A N 1
ATOM 810 C CA . ALA A 1 102 ? -0.525 6.827 3.790 1.00 97.75 102 ALA A CA 1
ATOM 811 C C . ALA A 1 102 ? -1.819 7.517 3.350 1.00 97.75 102 ALA A C 1
ATOM 813 O O . ALA A 1 102 ? -1.960 7.825 2.172 1.00 97.75 102 ALA A O 1
ATOM 814 N N . ARG A 1 103 ? -2.737 7.804 4.283 1.00 95.94 103 ARG A N 1
ATOM 815 C CA . ARG A 1 103 ? -4.009 8.491 3.996 1.00 95.94 103 ARG A CA 1
ATOM 816 C C . ARG A 1 103 ? -3.942 10.014 4.141 1.00 95.94 103 ARG A C 1
ATOM 818 O O . ARG A 1 103 ? -4.757 10.716 3.555 1.00 95.94 103 ARG A O 1
ATOM 825 N N . GLY A 1 104 ? -2.982 10.539 4.898 1.00 95.62 104 GLY A N 1
ATOM 826 C CA . GLY A 1 104 ? -2.957 11.950 5.292 1.00 95.62 104 GLY A CA 1
ATOM 827 C C . GLY A 1 104 ? -4.023 12.295 6.336 1.00 95.62 104 GLY A C 1
ATOM 828 O O . GLY A 1 104 ? -4.688 13.317 6.219 1.00 95.62 104 GLY A O 1
ATOM 829 N N . LEU A 1 105 ? -4.236 11.423 7.328 1.00 94.75 105 LEU A N 1
ATOM 830 C CA . LEU A 1 105 ? -5.188 11.673 8.418 1.00 94.75 105 LEU A CA 1
ATOM 831 C C . LEU A 1 105 ? -4.523 12.492 9.524 1.00 94.75 105 LEU A C 1
ATOM 833 O O . LEU A 1 105 ? -3.571 12.012 10.141 1.00 94.75 105 LEU A O 1
ATOM 837 N N . GLY A 1 106 ? -5.023 13.705 9.782 1.00 94.31 106 GLY A N 1
ATOM 838 C CA . GLY A 1 106 ? -4.490 14.604 10.814 1.00 94.31 106 GLY A CA 1
ATOM 839 C C . GLY A 1 106 ? -3.064 15.089 10.537 1.00 94.31 106 GLY A C 1
ATOM 840 O O . GLY A 1 106 ? -2.380 15.568 11.441 1.00 94.31 106 GLY A O 1
ATOM 841 N N . MET A 1 107 ? -2.566 14.876 9.314 1.00 94.69 107 MET A N 1
ATOM 842 C CA . MET A 1 107 ? -1.232 15.264 8.868 1.00 94.69 107 MET A CA 1
ATOM 843 C C . MET A 1 107 ? -1.117 15.218 7.341 1.00 94.69 107 MET A C 1
ATOM 845 O O . MET A 1 107 ? -1.903 14.559 6.668 1.00 94.69 107 MET A O 1
ATOM 849 N N . ALA A 1 108 ? -0.078 15.847 6.785 1.00 95.19 108 ALA A N 1
ATOM 850 C CA . ALA A 1 108 ? 0.208 15.760 5.354 1.00 95.19 108 ALA A CA 1
ATOM 851 C C . ALA A 1 108 ? 0.512 14.314 4.919 1.00 95.19 108 ALA A C 1
ATOM 853 O O . ALA A 1 108 ? 1.346 13.630 5.530 1.00 95.19 108 ALA A O 1
ATOM 854 N N . GLN A 1 109 ? -0.138 13.887 3.834 1.00 96.69 109 GLN A N 1
ATOM 855 C CA . GLN A 1 109 ? 0.014 12.558 3.245 1.00 96.69 109 GLN A CA 1
ATOM 856 C C . GLN A 1 109 ? 1.445 12.339 2.735 1.00 96.69 109 GLN A C 1
ATOM 858 O O . GLN A 1 109 ? 1.986 13.155 1.988 1.00 96.69 109 GLN A O 1
ATOM 863 N N . GLN A 1 110 ? 2.064 11.231 3.139 1.00 97.31 110 GLN A N 1
ATOM 864 C CA . GLN A 1 110 ? 3.454 10.881 2.824 1.00 97.31 110 GLN A CA 1
ATOM 865 C C . GLN A 1 110 ? 3.575 9.371 2.528 1.00 97.31 110 GLN A C 1
ATOM 867 O O . GLN A 1 110 ? 4.086 8.621 3.368 1.00 97.31 110 GLN A O 1
ATOM 872 N N . PRO A 1 111 ? 3.128 8.903 1.344 1.00 97.31 111 PRO A N 1
ATOM 873 C CA . PRO A 1 111 ? 3.111 7.478 0.996 1.00 97.31 111 PRO A CA 1
ATOM 874 C C . PRO A 1 111 ? 4.501 6.829 0.996 1.00 97.31 111 PRO A C 1
ATOM 876 O O . PRO A 1 111 ? 4.657 5.733 1.528 1.00 97.31 111 PRO A O 1
ATOM 879 N N . GLN A 1 112 ? 5.530 7.524 0.494 1.00 96.94 112 GLN A N 1
ATOM 880 C CA . GLN A 1 112 ? 6.916 7.032 0.519 1.00 96.94 112 GLN A CA 1
ATOM 881 C C . GLN A 1 112 ? 7.393 6.762 1.952 1.00 96.94 112 GLN A C 1
ATOM 883 O O . GLN A 1 112 ? 7.920 5.693 2.251 1.00 96.94 112 GLN A O 1
ATOM 888 N N . LYS A 1 113 ? 7.149 7.702 2.874 1.00 97.56 113 LYS A N 1
ATOM 889 C CA . LYS A 1 113 ? 7.525 7.546 4.285 1.00 97.56 113 LYS A CA 1
ATOM 890 C C . LYS A 1 113 ? 6.745 6.421 4.963 1.00 97.56 113 LYS A C 1
ATOM 892 O O . LYS A 1 113 ? 7.321 5.682 5.759 1.00 97.56 113 LYS A O 1
ATOM 897 N N . ALA A 1 114 ? 5.452 6.285 4.658 1.00 98.25 114 ALA A N 1
ATOM 898 C CA . ALA A 1 114 ? 4.652 5.162 5.137 1.00 98.25 114 ALA A CA 1
ATOM 899 C C . ALA A 1 114 ? 5.279 3.835 4.688 1.00 98.25 114 ALA A C 1
ATOM 901 O O . ALA A 1 114 ? 5.608 3.006 5.532 1.00 98.25 114 ALA A O 1
ATOM 902 N N . ALA A 1 115 ? 5.546 3.678 3.389 1.00 98.44 115 ALA A N 1
ATOM 903 C CA . ALA A 1 115 ? 6.164 2.478 2.837 1.00 98.44 115 ALA A CA 1
ATOM 904 C C . ALA A 1 115 ? 7.548 2.193 3.448 1.00 98.44 115 ALA A C 1
ATOM 906 O O . ALA A 1 115 ? 7.818 1.061 3.834 1.00 98.44 115 ALA A O 1
ATOM 907 N N . GLN A 1 116 ? 8.411 3.201 3.614 1.00 98.06 116 GLN A N 1
ATOM 908 C CA . GLN A 1 116 ? 9.723 3.050 4.263 1.00 98.06 116 GLN A CA 1
ATOM 909 C C . GLN A 1 116 ? 9.622 2.455 5.674 1.00 98.06 116 GLN A C 1
ATOM 911 O O . GLN A 1 116 ? 10.316 1.487 5.984 1.00 98.06 116 GLN A O 1
ATOM 916 N N . LEU A 1 117 ? 8.746 3.002 6.522 1.00 97.69 117 LEU A N 1
ATOM 917 C CA . LEU A 1 117 ? 8.556 2.514 7.891 1.00 97.69 117 LEU A CA 1
ATOM 918 C C . LEU A 1 117 ? 8.013 1.078 7.909 1.00 97.69 117 LEU A C 1
ATOM 920 O O . LEU A 1 117 ? 8.489 0.242 8.676 1.00 97.69 117 LEU A O 1
ATOM 924 N N . VAL A 1 118 ? 7.059 0.772 7.030 1.00 97.44 118 VAL A N 1
ATOM 925 C CA . VAL A 1 118 ? 6.471 -0.569 6.901 1.00 97.44 118 VAL A CA 1
ATOM 926 C C . VAL A 1 118 ? 7.507 -1.595 6.439 1.00 97.44 118 VAL A C 1
ATOM 928 O O . VAL A 1 118 ? 7.589 -2.681 7.006 1.00 97.44 118 VAL A O 1
ATOM 931 N N . LYS A 1 119 ? 8.367 -1.246 5.477 1.00 97.81 119 LYS A N 1
ATOM 932 C CA . LYS A 1 119 ? 9.472 -2.114 5.043 1.00 97.81 119 LYS A CA 1
ATOM 933 C C . LYS A 1 119 ? 10.436 -2.422 6.188 1.00 97.81 119 LYS A C 1
ATOM 935 O O . LYS A 1 119 ? 10.839 -3.570 6.351 1.00 97.81 119 LYS A O 1
ATOM 940 N N . GLN A 1 120 ? 10.764 -1.434 7.023 1.00 96.06 120 GLN A N 1
ATOM 941 C CA . GLN A 1 120 ? 11.628 -1.643 8.194 1.00 96.06 120 GLN A CA 1
ATOM 942 C C . GLN A 1 120 ? 11.022 -2.627 9.206 1.00 96.06 120 GLN A C 1
ATOM 944 O O . GLN A 1 120 ? 11.750 -3.448 9.762 1.00 96.06 120 GLN A O 1
ATOM 949 N N . LEU A 1 121 ? 9.706 -2.565 9.434 1.00 94.94 121 LEU A N 1
ATOM 950 C CA . LEU A 1 121 ? 8.976 -3.538 10.256 1.00 94.94 121 LEU A CA 1
ATOM 951 C C . LEU A 1 121 ? 8.976 -4.932 9.617 1.00 94.94 121 LEU A C 1
ATOM 953 O O . LEU A 1 121 ? 9.292 -5.911 10.289 1.00 94.94 121 LEU A O 1
ATOM 957 N N . SER A 1 122 ? 8.700 -5.018 8.314 1.00 96.56 122 SER A N 1
ATOM 958 C CA . SER A 1 122 ? 8.726 -6.282 7.572 1.00 96.56 122 SER A CA 1
ATOM 959 C C . SER A 1 122 ? 10.089 -6.971 7.649 1.00 96.56 122 SER A C 1
ATOM 961 O O . SER A 1 122 ? 10.156 -8.182 7.825 1.00 96.56 122 SER A O 1
ATOM 963 N N . VAL A 1 123 ? 11.197 -6.229 7.545 1.00 95.50 123 VAL A N 1
ATOM 964 C CA . VAL A 1 123 ? 12.555 -6.800 7.668 1.00 95.50 123 VAL A CA 1
ATOM 965 C C . VAL A 1 123 ? 12.777 -7.460 9.036 1.00 95.50 123 VAL A C 1
ATOM 967 O O . VAL A 1 123 ? 13.574 -8.386 9.151 1.00 95.50 123 VAL A O 1
ATOM 970 N N . ARG A 1 124 ? 12.044 -7.035 10.072 1.00 92.44 124 ARG A N 1
ATOM 971 C CA . ARG A 1 124 ? 12.059 -7.658 11.407 1.00 92.44 124 ARG A CA 1
ATOM 972 C C . ARG A 1 124 ? 11.117 -8.861 11.530 1.00 92.44 124 ARG A C 1
ATOM 974 O O . ARG A 1 124 ? 11.029 -9.430 12.612 1.00 92.44 124 ARG A O 1
ATOM 981 N N . GLY A 1 125 ? 10.435 -9.237 10.451 1.00 93.19 125 GLY A N 1
ATOM 982 C CA . GLY A 1 125 ? 9.505 -10.360 10.405 1.00 93.19 125 GLY A CA 1
ATOM 983 C C . GLY A 1 125 ? 8.065 -10.021 10.785 1.00 93.19 125 GLY A C 1
ATOM 984 O 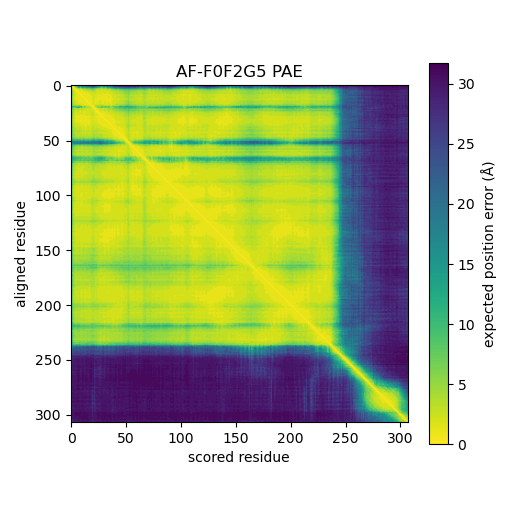O . GLY A 1 125 ? 7.288 -10.952 10.925 1.00 93.19 125 GLY A O 1
ATOM 985 N N . ASP A 1 126 ? 7.696 -8.741 10.944 1.00 93.94 126 ASP A N 1
ATOM 986 C CA . ASP A 1 126 ? 6.301 -8.369 11.228 1.00 93.94 126 ASP A CA 1
ATOM 987 C C . ASP A 1 126 ? 5.437 -8.570 9.974 1.00 93.94 126 ASP A C 1
ATOM 989 O O . ASP A 1 126 ? 5.470 -7.788 9.017 1.00 93.94 126 ASP A O 1
ATOM 993 N N . GLU A 1 127 ? 4.655 -9.640 9.981 1.00 94.88 127 GLU A N 1
ATOM 994 C CA . GLU A 1 127 ? 3.833 -10.092 8.868 1.00 94.88 127 GLU A CA 1
ATOM 995 C C . GLU A 1 127 ? 2.717 -9.107 8.511 1.00 94.88 127 GLU A C 1
ATOM 997 O O . GLU A 1 127 ? 2.342 -8.967 7.339 1.00 94.88 127 GLU A O 1
ATOM 1002 N N . ARG A 1 128 ? 2.228 -8.352 9.501 1.00 95.94 128 ARG A N 1
ATOM 1003 C CA . ARG A 1 128 ? 1.220 -7.308 9.290 1.00 95.94 128 ARG A CA 1
ATOM 1004 C C . ARG A 1 128 ? 1.783 -6.175 8.450 1.00 95.94 128 ARG A C 1
ATOM 1006 O O . ARG A 1 128 ? 1.040 -5.574 7.676 1.00 95.94 128 ARG A O 1
ATOM 1013 N N . ALA A 1 129 ? 3.073 -5.879 8.598 1.00 96.88 129 ALA A N 1
ATOM 1014 C CA . ALA A 1 129 ? 3.745 -4.842 7.833 1.00 96.88 129 ALA A CA 1
ATOM 1015 C C . ALA A 1 129 ? 3.868 -5.239 6.355 1.00 96.88 129 ALA A C 1
ATOM 1017 O O . ALA A 1 129 ? 3.426 -4.493 5.482 1.00 96.88 129 ALA A O 1
ATOM 1018 N N . SER A 1 130 ? 4.362 -6.445 6.063 1.00 97.88 130 SER A N 1
ATOM 1019 C CA . SER A 1 130 ? 4.418 -6.968 4.688 1.00 97.88 130 SER A CA 1
ATOM 1020 C C . SER A 1 130 ? 3.048 -6.952 4.020 1.00 97.88 130 SER A C 1
ATOM 1022 O O . SER A 1 130 ? 2.888 -6.471 2.896 1.00 97.88 130 SER A O 1
ATOM 1024 N N . ARG A 1 131 ? 2.028 -7.402 4.758 1.00 97.25 131 ARG A N 1
ATOM 1025 C CA . ARG A 1 131 ? 0.649 -7.393 4.283 1.00 97.25 131 ARG A CA 1
ATOM 1026 C C . ARG A 1 131 ? 0.158 -5.976 4.018 1.00 97.25 131 ARG A C 1
ATOM 1028 O O . ARG A 1 131 ? -0.433 -5.730 2.975 1.00 97.25 131 ARG A O 1
ATOM 1035 N N . TRP A 1 132 ? 0.423 -5.043 4.928 1.00 98.00 132 TRP A N 1
ATOM 1036 C CA . TRP A 1 132 ? 0.011 -3.652 4.785 1.00 98.00 132 TRP A CA 1
ATOM 1037 C C . TRP A 1 132 ? 0.596 -2.984 3.539 1.00 98.00 132 TRP A C 1
ATOM 1039 O O . TRP A 1 132 ? -0.135 -2.314 2.814 1.00 98.00 132 TRP A O 1
ATOM 1049 N N . LEU A 1 133 ? 1.875 -3.217 3.230 1.00 98.56 133 LEU A N 1
ATOM 1050 C CA . LEU A 1 133 ? 2.472 -2.698 1.999 1.00 98.56 133 LEU A CA 1
ATOM 1051 C C . LEU A 1 133 ? 1.825 -3.302 0.745 1.00 98.56 133 LEU A C 1
ATOM 1053 O O . LEU A 1 133 ? 1.514 -2.569 -0.193 1.00 98.56 133 LEU A O 1
ATOM 1057 N N . GLY A 1 134 ? 1.555 -4.610 0.749 1.00 98.19 134 GLY A N 1
ATOM 1058 C CA . GLY A 1 134 ? 0.833 -5.271 -0.340 1.00 98.19 134 GLY A CA 1
ATOM 1059 C C . GLY A 1 134 ? -0.583 -4.718 -0.553 1.00 98.19 134 GLY A C 1
ATOM 1060 O O . GLY A 1 134 ? -0.979 -4.469 -1.690 1.00 98.19 134 GLY A O 1
ATOM 1061 N N . GLU A 1 135 ? -1.326 -4.459 0.527 1.00 98.19 135 GLU A N 1
ATOM 1062 C CA . GLU A 1 135 ? -2.666 -3.850 0.478 1.00 98.19 135 GLU A CA 1
ATOM 1063 C C . GLU A 1 135 ? -2.623 -2.413 -0.061 1.00 98.19 135 GLU A C 1
ATOM 1065 O O . GLU A 1 135 ? -3.434 -2.061 -0.915 1.00 98.19 135 GLU A O 1
ATOM 1070 N N . MET A 1 136 ? -1.659 -1.590 0.377 1.00 98.38 136 MET A N 1
ATOM 1071 C CA . MET A 1 136 ? -1.487 -0.230 -0.150 1.00 98.38 136 MET A CA 1
ATOM 1072 C C . MET A 1 136 ? -1.184 -0.235 -1.654 1.00 98.38 136 MET A C 1
ATOM 1074 O O . MET A 1 136 ? -1.794 0.527 -2.401 1.00 98.38 136 MET A O 1
ATOM 1078 N N . LEU A 1 137 ? -0.278 -1.108 -2.110 1.00 98.38 137 LEU A N 1
ATOM 1079 C CA . LEU A 1 137 ? 0.079 -1.237 -3.528 1.00 98.38 137 LEU A CA 1
ATOM 1080 C C . LEU A 1 137 ? -1.097 -1.727 -4.382 1.00 98.38 137 LEU A C 1
ATOM 1082 O O . LEU A 1 137 ? -1.302 -1.226 -5.485 1.00 98.38 137 LEU A O 1
ATOM 1086 N N . ALA A 1 138 ? -1.879 -2.682 -3.873 1.00 97.88 138 ALA A N 1
ATOM 1087 C CA . ALA A 1 138 ? -3.057 -3.195 -4.568 1.00 97.88 138 ALA A CA 1
ATOM 1088 C C . ALA A 1 138 ? -4.180 -2.150 -4.658 1.00 97.88 138 ALA A C 1
ATOM 1090 O O . ALA A 1 138 ? -4.853 -2.053 -5.683 1.00 97.88 138 ALA A O 1
ATOM 1091 N N . ALA A 1 139 ? -4.387 -1.370 -3.594 1.00 97.12 139 ALA A N 1
ATOM 1092 C CA . ALA A 1 139 ? -5.448 -0.371 -3.530 1.00 97.12 139 ALA A CA 1
ATOM 1093 C C . ALA A 1 139 ? -5.111 0.925 -4.286 1.00 97.12 139 ALA A C 1
ATOM 1095 O O . ALA A 1 139 ? -6.013 1.592 -4.791 1.00 97.12 139 ALA A O 1
ATOM 1096 N N . ALA A 1 140 ? -3.828 1.283 -4.365 1.00 97.31 140 ALA A N 1
ATOM 1097 C CA . ALA A 1 140 ? -3.367 2.512 -4.998 1.00 97.31 140 ALA A CA 1
ATOM 1098 C C . ALA A 1 140 ? -2.166 2.272 -5.928 1.00 97.31 140 ALA A C 1
ATOM 1100 O O . ALA A 1 140 ? -1.056 2.745 -5.651 1.00 97.31 140 ALA A O 1
ATOM 1101 N N . PRO A 1 141 ? -2.361 1.560 -7.052 1.00 96.56 141 PRO A N 1
ATOM 1102 C CA . PRO A 1 141 ? -1.269 1.229 -7.959 1.00 96.56 141 PRO A CA 1
ATOM 1103 C C . PRO A 1 141 ? -0.593 2.470 -8.558 1.00 96.56 141 PRO A C 1
ATOM 1105 O O . PRO A 1 141 ? 0.613 2.449 -8.780 1.00 96.56 141 PRO A O 1
ATOM 1108 N N . LEU A 1 142 ? -1.317 3.584 -8.735 1.00 95.69 142 LEU A N 1
ATOM 1109 C CA . LEU A 1 142 ? -0.734 4.835 -9.242 1.00 95.69 142 LEU A CA 1
ATOM 1110 C C . LEU A 1 142 ? 0.215 5.506 -8.233 1.00 95.69 142 LEU A C 1
ATOM 1112 O O . LEU A 1 142 ? 1.054 6.318 -8.612 1.00 95.69 142 LEU A O 1
ATOM 1116 N N . ALA A 1 143 ? 0.115 5.164 -6.945 1.00 96.31 143 ALA A N 1
ATOM 1117 C CA . ALA A 1 143 ? 1.047 5.624 -5.917 1.00 96.31 143 ALA A CA 1
ATOM 1118 C C . ALA A 1 143 ? 2.271 4.701 -5.763 1.00 96.31 143 ALA A C 1
ATOM 1120 O O . ALA A 1 143 ? 3.154 5.000 -4.958 1.00 96.31 143 ALA A O 1
ATOM 1121 N N . ALA A 1 144 ? 2.353 3.589 -6.505 1.00 96.19 144 ALA A N 1
ATOM 1122 C CA . ALA A 1 144 ? 3.412 2.596 -6.334 1.00 96.19 144 ALA A CA 1
ATOM 1123 C C . ALA A 1 144 ? 4.811 3.169 -6.584 1.00 96.19 144 ALA A C 1
ATOM 1125 O O . ALA A 1 144 ? 5.714 2.903 -5.793 1.00 96.19 144 ALA A O 1
ATOM 1126 N N . GLY A 1 145 ? 4.980 4.000 -7.619 1.00 94.12 145 GLY A N 1
ATOM 1127 C CA . GLY A 1 145 ? 6.255 4.670 -7.902 1.00 94.12 145 GLY A CA 1
ATOM 1128 C C . GLY A 1 145 ? 6.737 5.562 -6.751 1.00 94.12 145 GLY A C 1
ATOM 1129 O O . GLY A 1 145 ? 7.919 5.564 -6.430 1.00 94.12 145 GLY A O 1
ATOM 1130 N N . GLU A 1 146 ? 5.822 6.254 -6.060 1.00 94.44 146 GLU A N 1
ATOM 1131 C CA . GLU A 1 146 ? 6.157 7.054 -4.871 1.00 94.44 146 GLU A CA 1
ATOM 1132 C C . GLU A 1 146 ? 6.476 6.164 -3.663 1.00 94.44 146 GLU A C 1
ATOM 1134 O O . GLU A 1 146 ? 7.445 6.404 -2.947 1.00 94.44 146 GLU A O 1
ATOM 1139 N N . MET A 1 147 ? 5.675 5.120 -3.423 1.00 97.12 147 MET A N 1
ATOM 1140 C CA . MET A 1 147 ? 5.873 4.201 -2.295 1.00 97.12 147 MET A CA 1
ATOM 1141 C C . MET A 1 147 ? 7.194 3.424 -2.393 1.00 97.12 147 MET A C 1
ATOM 1143 O O . MET A 1 147 ? 7.845 3.184 -1.375 1.00 97.12 147 MET A O 1
ATOM 1147 N N . LEU A 1 148 ? 7.595 3.050 -3.610 1.00 96.31 148 LEU A N 1
ATOM 1148 C CA . LEU A 1 148 ? 8.798 2.265 -3.901 1.00 96.31 148 LEU A CA 1
ATOM 1149 C C . LEU A 1 148 ? 9.922 3.116 -4.511 1.00 96.31 148 LEU A C 1
ATOM 1151 O O . LEU A 1 148 ? 10.803 2.591 -5.185 1.00 96.31 148 LEU A O 1
ATOM 1155 N N . GLY A 1 149 ? 9.899 4.435 -4.290 1.00 93.06 149 GLY A N 1
ATOM 1156 C CA . GLY A 1 149 ? 10.843 5.360 -4.920 1.00 93.06 149 GLY A CA 1
ATOM 1157 C C . GLY A 1 149 ? 12.314 5.064 -4.603 1.00 93.06 149 GLY A C 1
ATOM 1158 O O . GLY A 1 149 ? 13.176 5.264 -5.457 1.00 93.06 149 GLY A O 1
ATOM 1159 N N . ASP A 1 150 ? 12.610 4.540 -3.409 1.00 92.81 150 ASP A N 1
ATOM 1160 C CA . ASP A 1 150 ? 13.981 4.179 -3.027 1.00 92.81 150 ASP A CA 1
ATOM 1161 C C . ASP A 1 150 ? 14.459 2.925 -3.768 1.00 92.81 150 ASP A C 1
ATOM 1163 O O . ASP A 1 150 ? 15.578 2.907 -4.275 1.00 92.81 150 ASP A O 1
ATOM 1167 N N . GLU A 1 151 ? 13.612 1.894 -3.865 1.00 92.25 151 GLU A N 1
ATOM 1168 C CA . GLU A 1 151 ? 13.878 0.681 -4.645 1.00 92.25 151 GLU A CA 1
ATOM 1169 C C . GLU A 1 15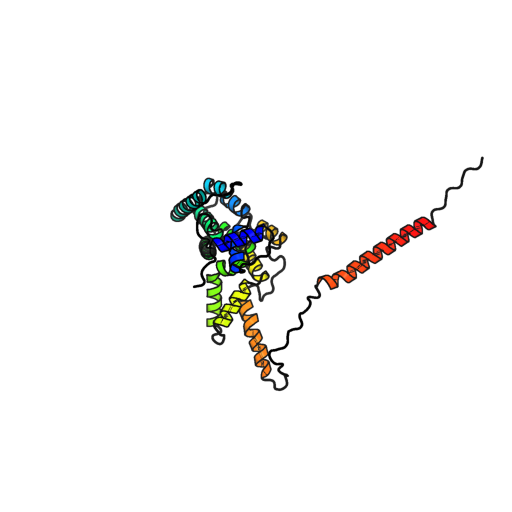1 ? 14.025 0.999 -6.126 1.00 92.25 151 GLU A C 1
ATOM 1171 O O . GLU A 1 151 ? 14.932 0.485 -6.781 1.00 92.25 151 GLU A O 1
ATOM 1176 N N . MET A 1 152 ? 13.147 1.868 -6.635 1.00 93.75 152 MET A N 1
ATOM 1177 C CA . MET A 1 152 ? 13.198 2.356 -8.002 1.00 93.75 152 MET A CA 1
ATOM 1178 C C . MET A 1 152 ? 14.558 2.987 -8.274 1.00 93.75 152 MET A C 1
ATOM 1180 O O . MET A 1 152 ? 15.314 2.502 -9.112 1.00 93.75 152 MET A O 1
ATOM 1184 N N . LYS A 1 153 ? 14.922 3.995 -7.476 1.00 92.88 153 LYS A N 1
ATOM 1185 C CA . LYS A 1 153 ? 16.206 4.685 -7.590 1.00 92.88 153 LYS A CA 1
ATOM 1186 C C . LYS A 1 153 ? 17.394 3.728 -7.478 1.00 92.88 153 LYS A C 1
ATOM 1188 O O . LYS A 1 153 ? 18.332 3.837 -8.267 1.00 92.88 153 LYS A O 1
ATOM 1193 N N . ALA A 1 154 ? 17.361 2.810 -6.510 1.00 93.25 154 ALA A N 1
ATOM 1194 C CA . ALA A 1 154 ? 18.428 1.842 -6.299 1.00 93.25 154 ALA A CA 1
ATOM 1195 C C . ALA A 1 154 ? 18.631 0.961 -7.536 1.00 93.25 154 ALA A C 1
ATOM 1197 O O . ALA A 1 154 ? 19.762 0.843 -7.998 1.00 93.25 154 ALA A O 1
ATOM 1198 N N . ALA A 1 155 ? 17.562 0.414 -8.122 1.00 91.50 155 ALA A N 1
ATOM 1199 C CA . ALA A 1 155 ? 17.722 -0.431 -9.300 1.00 91.50 155 ALA A CA 1
ATOM 1200 C C . ALA A 1 155 ? 18.136 0.362 -10.546 1.00 91.50 155 ALA A C 1
ATOM 1202 O O . ALA A 1 155 ? 18.957 -0.143 -11.305 1.00 91.50 155 ALA A O 1
ATOM 1203 N N . CYS A 1 156 ? 17.661 1.602 -10.737 1.00 91.50 156 CYS A N 1
ATOM 1204 C CA . CYS A 1 156 ? 18.151 2.441 -11.838 1.00 91.50 156 CYS A CA 1
ATOM 1205 C C . CYS A 1 156 ? 19.658 2.709 -11.691 1.00 91.50 156 CYS A C 1
ATOM 1207 O O . CYS A 1 156 ? 20.407 2.581 -12.653 1.00 91.50 156 CYS A O 1
ATOM 1209 N N . THR A 1 157 ? 20.126 3.014 -10.472 1.00 93.44 157 THR A N 1
ATOM 1210 C CA . THR A 1 157 ? 21.560 3.225 -10.199 1.00 93.44 157 THR A CA 1
ATOM 1211 C C . THR A 1 157 ? 22.374 1.949 -10.421 1.00 93.44 157 THR A C 1
ATOM 1213 O O . THR A 1 157 ? 23.444 2.005 -11.022 1.00 93.44 157 THR A O 1
ATOM 1216 N N . SER A 1 158 ? 21.879 0.793 -9.970 1.00 92.31 158 SER A N 1
ATOM 1217 C CA . SER A 1 158 ? 22.538 -0.496 -10.206 1.00 92.31 158 SER A CA 1
ATOM 1218 C C . SER A 1 158 ? 22.615 -0.843 -11.693 1.00 92.31 158 SER A C 1
ATOM 1220 O O . SER A 1 158 ? 23.671 -1.266 -12.153 1.00 92.31 158 SER A O 1
ATOM 1222 N N . PHE A 1 159 ? 21.538 -0.614 -12.448 1.00 92.00 159 PHE A N 1
ATOM 1223 C CA . PHE A 1 159 ? 21.512 -0.835 -13.892 1.00 92.00 159 PHE A CA 1
ATOM 1224 C C . PHE A 1 159 ? 22.494 0.093 -14.618 1.00 92.00 159 PHE A C 1
ATOM 1226 O O . PHE A 1 159 ? 23.305 -0.378 -15.408 1.00 92.00 159 PHE A O 1
ATOM 1233 N N . GLN A 1 160 ? 22.489 1.389 -14.293 1.00 90.56 160 GLN A N 1
ATOM 1234 C CA . GLN A 1 160 ? 23.413 2.373 -14.867 1.00 90.56 160 GLN A CA 1
ATOM 1235 C C . GLN A 1 160 ? 24.882 2.016 -14.598 1.00 90.56 160 GLN A C 1
ATOM 1237 O O . GLN A 1 160 ? 25.735 2.182 -15.463 1.00 90.56 160 GLN A O 1
ATOM 1242 N N . ALA A 1 161 ? 25.191 1.513 -13.400 1.00 91.94 161 ALA A N 1
ATOM 1243 C CA . ALA A 1 161 ? 26.545 1.082 -13.061 1.00 91.94 161 ALA A CA 1
ATOM 1244 C C . ALA A 1 161 ? 26.991 -0.147 -13.870 1.00 91.94 161 ALA A C 1
ATOM 1246 O O . ALA A 1 161 ? 28.179 -0.300 -14.148 1.00 91.94 161 ALA A O 1
ATOM 1247 N N . GLN A 1 162 ? 26.050 -1.024 -14.227 1.00 91.88 162 GLN A N 1
ATOM 1248 C CA . GLN A 1 162 ? 26.312 -2.214 -15.032 1.00 91.88 162 GLN A CA 1
ATOM 1249 C C . GLN A 1 162 ? 26.417 -1.899 -16.529 1.00 91.88 162 GLN A C 1
ATOM 1251 O O . GLN A 1 162 ? 27.206 -2.542 -17.220 1.00 91.88 162 GLN A O 1
ATOM 1256 N N . TYR A 1 163 ? 25.656 -0.914 -17.003 1.00 89.38 163 TYR A N 1
ATOM 1257 C CA . TYR A 1 163 ? 25.580 -0.517 -18.405 1.00 89.38 163 TYR A CA 1
ATOM 1258 C C . TYR A 1 163 ? 25.780 1.003 -18.557 1.00 89.38 163 TYR A C 1
ATOM 1260 O O . TYR A 1 163 ? 24.820 1.737 -18.821 1.00 89.38 163 TYR A O 1
ATOM 1268 N N . PRO A 1 164 ? 27.014 1.506 -18.356 1.00 90.25 164 PRO A N 1
ATOM 1269 C CA . PRO A 1 164 ? 27.311 2.938 -18.377 1.00 90.25 164 PRO A CA 1
ATOM 1270 C C . PRO A 1 164 ? 27.108 3.594 -19.752 1.00 90.25 164 PRO A C 1
ATOM 1272 O O . PRO A 1 164 ? 27.154 4.817 -19.850 1.00 90.25 164 PRO A O 1
ATOM 1275 N N . GLU A 1 165 ? 26.916 2.805 -20.810 1.00 87.69 165 GLU A N 1
ATOM 1276 C CA . GLU A 1 165 ? 26.630 3.270 -22.165 1.00 87.69 165 GLU A CA 1
ATOM 1277 C C . GLU A 1 165 ? 25.220 3.854 -22.349 1.00 87.69 165 GLU A C 1
ATOM 1279 O O . GLU A 1 165 ? 25.003 4.593 -23.309 1.00 87.69 165 GLU A O 1
ATOM 1284 N N . TYR A 1 166 ? 24.266 3.538 -21.464 1.00 87.12 166 TYR A N 1
ATOM 1285 C CA . TYR A 1 166 ? 22.916 4.104 -21.533 1.00 87.12 166 TYR A CA 1
ATOM 1286 C C . TYR A 1 166 ? 22.859 5.481 -20.876 1.00 87.12 166 TYR A C 1
ATOM 1288 O O . TYR A 1 166 ? 23.541 5.751 -19.889 1.00 87.12 166 TYR A O 1
ATOM 1296 N N . ASP A 1 167 ? 22.011 6.353 -21.415 1.00 89.62 167 ASP A N 1
ATOM 1297 C CA . ASP A 1 167 ? 21.771 7.670 -20.835 1.00 89.62 167 ASP A CA 1
ATOM 1298 C C . ASP A 1 167 ? 20.985 7.566 -19.515 1.00 89.62 167 ASP A C 1
ATOM 1300 O O . ASP A 1 167 ? 19.991 6.840 -19.414 1.00 89.62 167 ASP A O 1
ATOM 1304 N N . GLU A 1 168 ? 21.397 8.333 -18.502 1.00 90.19 168 GLU A N 1
ATOM 1305 C CA . GLU A 1 168 ? 20.781 8.292 -17.169 1.00 90.19 168 GLU A CA 1
ATOM 1306 C C . GLU A 1 168 ? 19.289 8.663 -17.200 1.00 90.19 168 GLU A C 1
ATOM 1308 O O . GLU A 1 168 ? 18.486 8.079 -16.464 1.00 90.19 168 GLU A O 1
ATOM 1313 N N . GLN A 1 169 ? 18.890 9.619 -18.050 1.00 90.75 169 GLN A N 1
ATOM 1314 C CA . GLN A 1 169 ? 17.487 10.024 -18.163 1.00 90.75 169 GLN A CA 1
ATOM 1315 C C . GLN A 1 169 ? 16.661 8.927 -18.830 1.00 90.75 169 GLN A C 1
ATOM 1317 O O . GLN A 1 169 ? 15.531 8.674 -18.409 1.00 90.75 169 GLN A O 1
ATOM 1322 N N . GLN A 1 170 ? 17.228 8.242 -19.826 1.00 90.62 170 GLN A N 1
ATOM 1323 C CA . GLN A 1 170 ? 16.596 7.091 -20.468 1.00 90.62 170 GLN A CA 1
ATOM 1324 C C . GLN A 1 170 ? 16.348 5.950 -19.469 1.00 90.62 170 GLN A C 1
ATOM 1326 O O . GLN A 1 170 ? 15.241 5.404 -19.430 1.00 90.62 170 GLN A O 1
ATOM 1331 N N . VAL A 1 171 ? 17.338 5.607 -18.637 1.00 91.94 171 VAL A N 1
ATOM 1332 C CA . VAL A 1 171 ? 17.190 4.563 -17.605 1.00 91.94 171 VAL A CA 1
ATOM 1333 C C . VAL A 1 171 ? 16.134 4.966 -16.576 1.00 91.94 171 VAL A C 1
ATOM 1335 O O . VAL A 1 171 ? 15.249 4.171 -16.255 1.00 91.94 171 VAL A O 1
ATOM 1338 N N . GLN A 1 172 ? 16.173 6.214 -16.105 1.00 91.38 172 GLN A N 1
ATOM 1339 C CA . GLN A 1 172 ? 15.191 6.734 -15.155 1.00 91.38 172 GLN A CA 1
ATOM 1340 C C . GLN A 1 172 ? 13.762 6.689 -15.725 1.00 91.38 172 GLN A C 1
ATOM 1342 O O . GLN A 1 172 ? 12.848 6.212 -15.051 1.00 91.38 172 GLN A O 1
ATOM 1347 N N . ALA A 1 173 ? 13.568 7.113 -16.977 1.00 91.44 173 ALA A N 1
ATOM 1348 C CA . ALA A 1 173 ? 12.270 7.057 -17.647 1.00 91.44 173 ALA A CA 1
ATOM 1349 C C . ALA A 1 173 ? 11.765 5.612 -17.806 1.00 91.44 173 ALA A C 1
ATOM 1351 O O . ALA A 1 173 ? 10.579 5.339 -17.614 1.00 91.44 173 ALA A O 1
ATOM 1352 N N . ALA A 1 174 ? 12.658 4.663 -18.101 1.00 92.88 174 ALA A N 1
ATOM 1353 C CA . ALA A 1 174 ? 12.302 3.250 -18.195 1.00 92.88 174 ALA A CA 1
ATOM 1354 C C . ALA A 1 174 ? 11.881 2.664 -16.833 1.00 92.88 174 ALA A C 1
ATOM 1356 O O . ALA A 1 174 ? 10.905 1.911 -16.767 1.00 92.88 174 ALA A O 1
ATOM 1357 N N . CYS A 1 175 ? 12.555 3.041 -15.741 1.00 92.81 175 CYS A N 1
ATOM 1358 C CA . CYS A 1 175 ? 12.148 2.675 -14.382 1.00 92.81 175 CYS A CA 1
ATOM 1359 C C . CYS A 1 175 ? 10.759 3.236 -14.025 1.00 92.81 175 CYS A C 1
ATOM 1361 O O . CYS A 1 175 ? 9.913 2.525 -13.481 1.00 92.81 175 CYS A O 1
ATOM 1363 N N . GLU A 1 176 ? 10.497 4.503 -14.351 1.00 91.81 176 GLU A N 1
ATOM 1364 C CA . GLU A 1 176 ? 9.193 5.132 -14.110 1.00 91.81 176 GLU A CA 1
ATOM 1365 C C . GLU A 1 176 ? 8.085 4.440 -14.914 1.00 91.81 176 GLU A C 1
ATOM 1367 O O . GLU A 1 176 ? 7.023 4.128 -14.371 1.00 91.81 176 GLU A O 1
ATOM 1372 N N . HIS A 1 177 ? 8.359 4.095 -16.174 1.00 92.62 177 HIS A N 1
ATOM 1373 C CA . HIS A 1 177 ? 7.415 3.367 -17.018 1.00 92.62 177 HIS A CA 1
ATOM 1374 C C . HIS A 1 177 ? 7.132 1.949 -16.502 1.00 92.62 177 HIS A C 1
ATOM 1376 O O . HIS A 1 177 ? 5.994 1.487 -16.586 1.00 92.62 177 HIS A O 1
ATOM 1382 N N . TYR A 1 178 ? 8.124 1.261 -15.920 1.00 94.50 178 TYR A N 1
ATOM 1383 C CA . TYR A 1 178 ? 7.911 -0.019 -15.233 1.00 94.50 178 TYR A CA 1
ATOM 1384 C C . TYR A 1 178 ? 6.897 0.117 -14.091 1.00 94.50 178 TYR A C 1
ATOM 1386 O O . TYR A 1 178 ? 5.976 -0.693 -13.981 1.00 94.50 178 TYR A O 1
ATOM 1394 N N . MET A 1 179 ? 7.013 1.177 -13.287 1.00 94.00 179 MET A N 1
ATOM 1395 C CA . MET A 1 179 ? 6.091 1.452 -12.180 1.00 94.00 179 MET A CA 1
ATOM 1396 C C . MET A 1 179 ? 4.688 1.872 -12.635 1.00 94.00 179 MET A C 1
ATOM 1398 O O . MET A 1 179 ? 3.747 1.786 -11.848 1.00 94.00 179 MET A O 1
ATOM 1402 N N . GLN A 1 180 ? 4.525 2.273 -13.896 1.00 91.00 180 GLN A N 1
ATOM 1403 C CA . GLN A 1 180 ? 3.223 2.525 -14.518 1.00 91.00 180 GLN A CA 1
ATOM 1404 C C . GLN A 1 180 ? 2.581 1.250 -15.085 1.00 91.00 180 GLN A C 1
ATOM 1406 O O . GLN A 1 180 ? 1.383 1.249 -15.357 1.00 91.00 180 GLN A O 1
ATOM 1411 N N . GLN A 1 181 ? 3.325 0.142 -15.234 1.00 93.44 181 GLN A N 1
ATOM 1412 C CA . GLN A 1 181 ? 2.773 -1.113 -15.752 1.00 93.44 181 GLN A CA 1
ATOM 1413 C C . GLN A 1 181 ? 1.842 -1.770 -14.721 1.00 93.44 181 GLN A C 1
ATOM 1415 O O . GLN A 1 181 ? 2.322 -2.279 -13.699 1.00 93.44 181 GLN A O 1
ATOM 1420 N N . PRO A 1 182 ? 0.525 -1.897 -14.991 1.00 93.19 182 PRO A N 1
ATOM 1421 C CA . PRO A 1 182 ? -0.404 -2.462 -14.013 1.00 93.19 182 PRO A CA 1
ATOM 1422 C C . PRO A 1 182 ? -0.047 -3.899 -13.622 1.00 93.19 182 PRO A C 1
ATOM 1424 O O . PRO A 1 182 ? -0.172 -4.279 -12.462 1.00 93.19 182 PRO A O 1
ATOM 1427 N N . ALA A 1 183 ? 0.434 -4.705 -14.572 1.00 94.38 183 ALA A N 1
ATOM 1428 C CA . ALA A 1 183 ? 0.846 -6.081 -14.304 1.00 94.38 183 ALA A CA 1
ATOM 1429 C C . ALA A 1 183 ? 2.047 -6.161 -13.344 1.00 94.38 183 ALA A C 1
ATOM 1431 O O . ALA A 1 183 ? 2.053 -7.023 -12.465 1.00 94.38 183 ALA A O 1
ATOM 1432 N N . ALA A 1 184 ? 3.020 -5.251 -13.472 1.00 95.12 184 ALA A N 1
ATOM 1433 C CA . ALA A 1 184 ? 4.187 -5.201 -12.595 1.00 95.12 184 ALA A CA 1
ATOM 1434 C C . ALA A 1 184 ? 3.786 -4.793 -11.173 1.00 95.12 184 ALA A C 1
ATOM 1436 O O . ALA A 1 184 ? 4.102 -5.495 -10.216 1.00 95.12 184 ALA A O 1
ATOM 1437 N N . VAL A 1 185 ? 2.997 -3.725 -11.019 1.00 96.69 185 VAL A N 1
ATOM 1438 C CA . VAL A 1 185 ? 2.553 -3.268 -9.692 1.00 96.69 185 VAL A CA 1
ATOM 1439 C C . VAL A 1 185 ? 1.695 -4.324 -8.990 1.00 96.69 185 VAL A C 1
ATOM 1441 O O . VAL A 1 185 ? 1.914 -4.613 -7.814 1.00 96.69 185 VAL A O 1
ATOM 1444 N N . LYS A 1 186 ? 0.777 -4.979 -9.716 1.00 96.88 186 LYS A N 1
ATOM 1445 C CA . LYS A 1 186 ? -0.012 -6.106 -9.186 1.00 96.88 186 LYS A CA 1
ATOM 1446 C C . LYS A 1 186 ? 0.865 -7.288 -8.774 1.00 96.88 186 LYS A C 1
ATOM 1448 O O . LYS A 1 186 ? 0.546 -7.971 -7.801 1.00 96.88 186 LYS A O 1
ATOM 1453 N N . HIS A 1 187 ? 1.945 -7.552 -9.510 1.00 96.06 187 HIS A N 1
ATOM 1454 C CA . HIS A 1 187 ? 2.912 -8.585 -9.150 1.00 96.06 187 HIS A CA 1
ATOM 1455 C C . HIS A 1 187 ? 3.638 -8.237 -7.852 1.00 96.06 187 HIS A C 1
ATOM 1457 O O . HIS A 1 187 ? 3.640 -9.046 -6.929 1.00 96.06 187 HIS A O 1
ATOM 1463 N N . ILE A 1 188 ? 4.169 -7.018 -7.748 1.00 97.19 188 ILE A N 1
ATOM 1464 C CA . ILE A 1 188 ? 4.894 -6.547 -6.562 1.00 97.19 188 ILE A CA 1
ATOM 1465 C C . ILE A 1 188 ? 3.977 -6.557 -5.331 1.00 97.19 188 ILE A C 1
ATOM 1467 O O . ILE A 1 188 ? 4.362 -7.053 -4.273 1.00 97.19 188 ILE A O 1
ATOM 1471 N N . ALA A 1 189 ? 2.735 -6.080 -5.464 1.00 98.31 189 ALA A N 1
ATOM 1472 C CA . ALA A 1 189 ? 1.737 -6.134 -4.395 1.00 98.31 189 ALA A CA 1
ATOM 1473 C C . ALA A 1 189 ? 1.500 -7.573 -3.905 1.00 98.31 189 ALA A C 1
ATOM 1475 O O . ALA A 1 189 ? 1.462 -7.832 -2.700 1.00 98.31 189 ALA A O 1
ATOM 1476 N N . LYS A 1 190 ? 1.393 -8.528 -4.839 1.00 98.06 190 LYS A N 1
ATOM 1477 C CA . LYS A 1 190 ? 1.247 -9.952 -4.524 1.00 98.06 190 LYS A CA 1
ATOM 1478 C C . LYS A 1 190 ? 2.486 -10.511 -3.822 1.00 98.06 190 LYS A C 1
ATOM 1480 O O . LYS A 1 190 ? 2.318 -11.210 -2.831 1.00 98.06 190 LYS A O 1
ATOM 1485 N N . GLN A 1 191 ? 3.695 -10.169 -4.270 1.00 97.50 191 GLN A N 1
ATOM 1486 C CA . GLN A 1 191 ? 4.941 -10.606 -3.629 1.00 97.50 191 GLN A CA 1
ATOM 1487 C C . GLN A 1 191 ? 5.018 -10.147 -2.169 1.00 97.50 191 GLN A C 1
ATOM 1489 O O . GLN A 1 191 ? 5.362 -10.937 -1.298 1.00 97.50 191 GLN A O 1
ATOM 1494 N N . TRP A 1 192 ? 4.622 -8.908 -1.865 1.00 98.38 192 TRP A N 1
ATOM 1495 C CA . TRP A 1 192 ? 4.562 -8.422 -0.481 1.00 98.38 192 TRP A CA 1
ATOM 1496 C C . TRP A 1 192 ? 3.571 -9.205 0.389 1.00 98.38 192 TRP A C 1
ATOM 1498 O O . TRP A 1 192 ? 3.856 -9.507 1.549 1.00 98.38 192 TRP A O 1
ATOM 1508 N N . LEU A 1 193 ? 2.427 -9.599 -0.171 1.00 98.31 193 LEU A N 1
ATOM 1509 C CA . LEU A 1 193 ? 1.477 -10.468 0.526 1.00 98.31 193 LEU A CA 1
ATOM 1510 C C . LEU A 1 193 ? 2.008 -11.899 0.683 1.00 98.31 193 LEU A C 1
ATOM 1512 O O . LEU A 1 193 ? 1.761 -12.528 1.707 1.00 98.31 193 LEU A O 1
ATOM 1516 N N . GLU A 1 194 ? 2.749 -12.420 -0.294 1.00 98.06 194 GLU A N 1
ATOM 1517 C CA . GLU A 1 194 ? 3.420 -13.722 -0.200 1.00 98.06 194 GLU A CA 1
ATOM 1518 C C . GLU A 1 194 ? 4.514 -13.707 0.876 1.00 98.06 194 GLU A C 1
ATOM 1520 O O . GLU A 1 194 ? 4.601 -14.652 1.659 1.00 98.06 194 GLU A O 1
ATOM 1525 N N . THR A 1 195 ? 5.268 -12.612 1.008 1.00 98.38 195 THR A N 1
ATOM 1526 C CA . THR A 1 195 ? 6.192 -12.388 2.131 1.00 98.38 195 THR A CA 1
ATOM 1527 C C . THR A 1 195 ? 5.454 -12.437 3.469 1.00 98.38 195 THR A C 1
ATOM 1529 O O . THR A 1 195 ? 5.914 -13.099 4.396 1.00 98.38 195 THR A O 1
ATOM 1532 N N . ALA A 1 196 ? 4.268 -11.825 3.569 1.00 97.56 196 ALA A N 1
ATOM 1533 C CA . ALA A 1 196 ? 3.448 -11.915 4.779 1.00 97.56 196 ALA A CA 1
ATOM 1534 C C . ALA A 1 196 ? 3.010 -13.358 5.088 1.00 97.56 196 ALA A C 1
ATOM 1536 O O . ALA A 1 196 ? 2.989 -13.760 6.249 1.00 97.56 196 ALA A O 1
ATOM 1537 N N . VAL A 1 197 ? 2.687 -14.164 4.067 1.00 97.94 197 VAL A N 1
ATOM 1538 C CA . VAL A 1 197 ? 2.397 -15.600 4.246 1.00 97.94 197 VAL A CA 1
ATOM 1539 C C . VAL A 1 197 ? 3.623 -16.335 4.788 1.00 97.94 197 VAL A C 1
ATOM 1541 O O . VAL A 1 197 ? 3.498 -17.112 5.730 1.00 97.94 197 VAL A O 1
ATOM 1544 N N . GLN A 1 198 ? 4.807 -16.076 4.228 1.00 98.00 198 GLN A N 1
ATOM 1545 C CA . GLN A 1 198 ? 6.060 -16.703 4.666 1.00 98.00 198 GLN A CA 1
ATOM 1546 C C . GLN A 1 198 ? 6.434 -16.330 6.104 1.00 98.00 198 GLN A C 1
ATOM 1548 O O . GLN A 1 198 ? 6.979 -17.156 6.829 1.00 98.00 198 GLN A O 1
ATOM 1553 N N . GLN A 1 199 ? 6.101 -15.111 6.529 1.00 95.50 199 GLN A N 1
ATOM 1554 C CA . GLN A 1 199 ? 6.279 -14.639 7.904 1.00 95.50 199 GLN A CA 1
ATOM 1555 C C . GLN A 1 199 ? 5.220 -15.187 8.878 1.00 95.50 199 GLN A C 1
ATOM 1557 O O . GLN A 1 199 ? 5.323 -14.951 10.076 1.00 95.50 199 GLN A O 1
ATOM 1562 N N . GLY A 1 200 ? 4.230 -15.948 8.397 1.00 93.69 200 GLY A N 1
ATOM 1563 C CA . GLY A 1 200 ? 3.237 -16.616 9.242 1.00 93.69 200 GLY A CA 1
ATOM 1564 C C . GLY A 1 200 ? 1.900 -15.887 9.377 1.00 93.69 200 GLY A C 1
ATOM 1565 O O . GLY A 1 200 ? 1.124 -16.221 10.270 1.00 93.69 200 GLY A O 1
ATOM 1566 N N . SER A 1 201 ? 1.585 -14.927 8.498 1.00 92.81 201 SER A N 1
ATOM 1567 C CA . SER A 1 201 ? 0.297 -14.224 8.548 1.00 92.81 201 SER A CA 1
ATOM 1568 C C . SER A 1 201 ? -0.887 -15.193 8.440 1.00 92.81 201 SER A C 1
ATOM 1570 O O . SER A 1 201 ? -0.995 -15.923 7.446 1.00 92.81 201 SER A O 1
ATOM 1572 N N . PRO A 1 202 ? -1.844 -15.149 9.388 1.00 91.31 202 PRO A N 1
ATOM 1573 C CA . PRO A 1 202 ? -2.986 -16.059 9.390 1.00 91.31 202 PRO A CA 1
ATOM 1574 C C . PRO A 1 202 ? -3.980 -15.771 8.258 1.00 91.31 202 PRO A C 1
ATOM 1576 O O . PRO A 1 202 ? -4.746 -16.654 7.875 1.00 91.31 202 PRO A O 1
ATOM 1579 N N . ILE A 1 203 ? -3.981 -14.549 7.706 1.00 92.69 203 ILE A N 1
ATOM 1580 C CA . ILE A 1 203 ? -4.979 -14.124 6.716 1.00 92.69 203 ILE A CA 1
ATOM 1581 C C . ILE A 1 203 ? -4.405 -13.744 5.347 1.00 92.69 203 ILE A C 1
ATOM 1583 O O . ILE A 1 203 ? -5.176 -13.624 4.392 1.00 92.69 203 ILE A O 1
ATOM 1587 N N . ALA A 1 204 ? -3.087 -13.561 5.200 1.00 95.31 204 ALA A N 1
ATOM 1588 C CA . ALA A 1 204 ? -2.503 -13.056 3.952 1.00 95.31 204 ALA A CA 1
ATOM 1589 C C . ALA A 1 204 ? -2.856 -13.925 2.731 1.00 95.31 204 ALA A C 1
ATOM 1591 O O . ALA A 1 204 ? -3.230 -13.398 1.686 1.00 95.31 204 ALA A O 1
ATOM 1592 N N . ALA A 1 205 ? -2.870 -15.255 2.872 1.00 97.06 205 ALA A N 1
ATOM 1593 C CA . ALA A 1 205 ? -3.261 -16.156 1.785 1.00 97.06 205 ALA A CA 1
ATOM 1594 C C . ALA A 1 205 ? -4.725 -15.959 1.344 1.00 97.06 205 ALA A C 1
ATOM 1596 O O . ALA A 1 205 ? -5.044 -16.027 0.155 1.00 97.06 205 ALA A O 1
ATOM 1597 N N . GLN A 1 206 ? -5.633 -15.695 2.291 1.00 96.19 206 GLN A N 1
ATOM 1598 C CA . GLN A 1 206 ? -7.023 -15.363 1.977 1.00 96.19 206 GLN A CA 1
ATOM 1599 C C . GLN A 1 206 ? -7.125 -13.994 1.303 1.00 96.19 206 GLN A C 1
ATOM 1601 O O . GLN A 1 206 ? -7.887 -13.851 0.347 1.00 96.19 206 GLN A O 1
ATOM 1606 N N . ARG A 1 207 ? -6.342 -13.010 1.757 1.00 95.69 207 ARG A N 1
ATOM 1607 C CA . ARG A 1 207 ? -6.286 -11.680 1.139 1.00 95.69 207 ARG A CA 1
ATOM 1608 C C . ARG A 1 207 ? -5.787 -11.739 -0.300 1.00 95.69 207 ARG A C 1
ATOM 1610 O O . ARG A 1 207 ? -6.439 -11.161 -1.162 1.00 95.69 207 ARG A O 1
ATOM 1617 N N . ILE A 1 208 ? -4.747 -12.525 -0.595 1.00 97.50 208 ILE A N 1
ATOM 1618 C CA . ILE A 1 208 ? -4.286 -12.763 -1.974 1.00 97.50 208 ILE A CA 1
ATOM 1619 C C . ILE A 1 208 ? -5.439 -13.276 -2.841 1.00 97.50 208 ILE A C 1
ATOM 1621 O O . ILE A 1 208 ? -5.687 -12.726 -3.912 1.00 97.50 208 ILE A O 1
ATOM 1625 N N . ARG A 1 209 ? -6.185 -14.290 -2.377 1.00 97.12 209 ARG A N 1
ATOM 1626 C CA . ARG A 1 209 ? -7.342 -14.824 -3.118 1.00 97.12 209 ARG A CA 1
ATOM 1627 C C . ARG A 1 209 ? -8.421 -13.765 -3.342 1.00 97.12 209 ARG A C 1
ATOM 1629 O O . ARG A 1 209 ? -8.887 -13.615 -4.467 1.00 97.12 209 ARG A O 1
ATOM 1636 N N . GLY A 1 210 ? -8.791 -13.024 -2.298 1.00 96.38 210 GLY A N 1
ATOM 1637 C CA . GLY A 1 210 ? -9.820 -11.986 -2.371 1.00 96.38 210 GLY A CA 1
ATOM 1638 C C . GLY A 1 210 ? -9.449 -10.855 -3.331 1.00 96.38 210 GLY A C 1
ATOM 1639 O O . GLY A 1 210 ? -10.223 -10.526 -4.222 1.00 96.38 210 GLY A O 1
ATOM 1640 N N . LEU A 1 211 ? -8.239 -10.309 -3.209 1.00 96.19 211 LEU A N 1
ATOM 1641 C CA . LEU A 1 211 ? -7.759 -9.239 -4.084 1.00 96.19 211 LEU A CA 1
ATOM 1642 C C . LEU A 1 211 ? -7.562 -9.717 -5.531 1.00 96.19 211 LEU A C 1
ATOM 1644 O O . LEU A 1 211 ? -7.818 -8.962 -6.465 1.00 96.19 211 LEU A O 1
ATOM 1648 N N . THR A 1 212 ? -7.169 -10.979 -5.736 1.00 97.06 212 THR A N 1
ATOM 1649 C CA . THR A 1 212 ? -7.111 -11.588 -7.076 1.00 97.06 212 THR A CA 1
ATOM 1650 C C . THR A 1 212 ? -8.506 -11.704 -7.691 1.00 97.06 212 THR A C 1
ATOM 1652 O O . THR A 1 212 ? -8.686 -11.351 -8.852 1.00 97.06 212 THR A O 1
ATOM 1655 N N . ALA A 1 213 ? -9.509 -12.139 -6.920 1.00 96.62 213 ALA A N 1
ATOM 1656 C CA . ALA A 1 213 ? -10.895 -12.232 -7.385 1.00 96.62 213 ALA A CA 1
ATOM 1657 C C . ALA A 1 213 ? -11.495 -10.859 -7.739 1.00 96.62 213 ALA A C 1
ATOM 1659 O O . ALA A 1 213 ? -12.305 -10.762 -8.655 1.00 96.62 213 ALA A O 1
ATOM 1660 N N . LEU A 1 214 ? -11.060 -9.798 -7.052 1.00 94.56 214 LEU A N 1
ATOM 1661 C CA . LEU A 1 214 ? -11.416 -8.409 -7.362 1.00 94.56 214 LEU A CA 1
ATOM 1662 C C . LEU A 1 214 ? -10.608 -7.814 -8.532 1.00 94.56 214 LEU A C 1
ATOM 1664 O O . LEU A 1 214 ? -10.808 -6.655 -8.884 1.00 94.56 214 LEU A O 1
ATOM 1668 N N . GLY A 1 215 ? -9.665 -8.562 -9.115 1.00 94.62 215 GLY A N 1
ATOM 1669 C CA . GLY A 1 215 ? -8.790 -8.082 -10.187 1.00 94.62 215 GLY A CA 1
ATOM 1670 C C . GLY A 1 215 ? -7.716 -7.081 -9.738 1.00 94.62 215 GLY A C 1
ATOM 1671 O O . GLY A 1 215 ? -7.012 -6.524 -10.585 1.00 94.62 215 GLY A O 1
ATOM 1672 N N . LEU A 1 216 ? -7.558 -6.863 -8.428 1.00 95.00 216 LEU A N 1
ATOM 1673 C CA . LEU A 1 216 ? -6.555 -5.970 -7.835 1.00 95.00 216 LEU A CA 1
ATOM 1674 C C . LEU A 1 216 ? -5.160 -6.606 -7.765 1.00 95.00 216 LEU A C 1
ATOM 1676 O O . LEU A 1 216 ? -4.172 -5.896 -7.630 1.00 95.00 216 LEU A O 1
ATOM 1680 N N . LEU A 1 217 ? -5.063 -7.931 -7.907 1.00 95.88 217 LEU A N 1
ATOM 1681 C CA . LEU A 1 217 ? -3.808 -8.669 -8.085 1.00 95.88 217 LEU A CA 1
ATOM 1682 C C . LEU A 1 217 ? -3.842 -9.492 -9.375 1.00 95.88 217 LEU A C 1
ATOM 1684 O O . LEU A 1 217 ? -4.905 -9.744 -9.943 1.00 95.88 217 LEU A O 1
ATOM 1688 N N . SER A 1 218 ? -2.669 -9.935 -9.835 1.00 88.12 218 SER A N 1
ATOM 1689 C CA . SER A 1 218 ? -2.573 -10.805 -11.011 1.00 88.12 218 SER A CA 1
ATOM 1690 C C . SER A 1 218 ? -2.961 -12.247 -10.672 1.00 88.12 218 SER A C 1
ATOM 1692 O O . SER A 1 218 ? -2.321 -12.895 -9.834 1.00 88.12 218 SER A O 1
ATOM 1694 N N . ALA A 1 219 ? -3.979 -12.763 -11.367 1.00 86.31 219 ALA A N 1
ATOM 1695 C CA . ALA A 1 219 ? -4.352 -14.177 -11.333 1.00 86.31 219 ALA A CA 1
ATOM 1696 C C . ALA A 1 219 ? -3.376 -15.037 -12.149 1.00 86.31 219 ALA A C 1
ATOM 1698 O O . ALA A 1 219 ? -2.968 -16.111 -11.710 1.00 86.31 219 ALA A O 1
ATOM 1699 N N . ALA A 1 220 ? -2.982 -14.538 -13.321 1.00 87.56 220 ALA A N 1
ATOM 1700 C CA . ALA A 1 220 ? -2.057 -15.213 -14.215 1.00 87.56 220 ALA A CA 1
ATOM 1701 C C . ALA A 1 220 ? -0.592 -14.955 -13.819 1.00 87.56 220 ALA A C 1
ATOM 1703 O O . ALA A 1 220 ? -0.280 -13.927 -13.198 1.00 87.56 220 ALA A O 1
ATOM 1704 N N . PRO A 1 221 ? 0.329 -15.856 -14.201 1.00 89.25 221 PRO A N 1
ATOM 1705 C CA . PRO A 1 221 ? 1.754 -15.578 -14.149 1.00 89.25 221 PRO A CA 1
ATOM 1706 C C . PRO A 1 221 ? 2.078 -14.330 -14.972 1.00 89.25 221 PRO A C 1
ATOM 1708 O O . PRO A 1 221 ? 1.677 -14.211 -16.129 1.00 89.25 221 PRO A O 1
ATOM 1711 N N . VAL A 1 222 ? 2.816 -13.401 -14.373 1.00 91.81 222 VAL A N 1
ATOM 1712 C CA . VAL A 1 222 ? 3.271 -12.192 -15.063 1.00 91.81 222 VAL A CA 1
ATOM 1713 C C . VAL A 1 222 ? 4.457 -12.553 -15.968 1.00 91.81 222 VAL A C 1
ATOM 1715 O O . VAL A 1 222 ? 5.302 -13.356 -15.548 1.00 91.81 222 VAL A O 1
ATOM 1718 N N . PRO A 1 223 ? 4.546 -12.012 -17.203 1.00 91.88 223 PRO A N 1
ATOM 1719 C CA . PRO A 1 223 ? 5.674 -12.266 -18.096 1.00 91.88 223 PRO A CA 1
ATOM 1720 C C . PRO A 1 223 ? 7.011 -12.003 -17.400 1.00 91.88 223 PRO A C 1
ATOM 1722 O O . PRO A 1 223 ? 7.130 -11.023 -16.672 1.00 91.88 223 PRO A O 1
ATOM 1725 N N . LYS A 1 224 ? 8.035 -12.829 -17.658 1.00 91.19 224 LYS A N 1
ATOM 1726 C CA . LYS A 1 224 ? 9.352 -12.723 -16.991 1.00 91.19 224 LYS A CA 1
ATOM 1727 C C . LYS A 1 224 ? 9.939 -11.307 -17.025 1.00 91.19 224 LYS A C 1
ATOM 1729 O O . LYS A 1 224 ? 10.431 -10.830 -16.011 1.00 91.19 224 LYS A O 1
ATOM 1734 N N . ARG A 1 225 ? 9.794 -10.608 -18.156 1.00 92.38 225 ARG A N 1
ATOM 1735 C CA . ARG A 1 225 ? 10.246 -9.216 -18.340 1.00 92.38 225 ARG A CA 1
ATOM 1736 C C . ARG A 1 225 ? 9.555 -8.189 -17.431 1.00 92.38 225 ARG A C 1
ATOM 1738 O O . ARG A 1 225 ? 9.998 -7.061 -17.382 1.00 92.38 225 ARG A O 1
ATOM 1745 N N . LEU A 1 226 ? 8.442 -8.531 -16.782 1.00 93.19 226 LEU A N 1
ATOM 1746 C CA . LEU A 1 226 ? 7.687 -7.655 -15.874 1.00 93.19 226 LEU A CA 1
ATOM 1747 C C . LEU A 1 226 ? 7.721 -8.147 -14.418 1.00 93.19 226 LEU A C 1
ATOM 1749 O O . LEU A 1 226 ? 7.077 -7.548 -13.563 1.00 93.19 226 LEU A O 1
ATOM 1753 N N . GLN A 1 227 ? 8.426 -9.247 -14.132 1.00 91.81 227 GLN A N 1
ATOM 1754 C CA . GLN A 1 227 ? 8.542 -9.773 -12.767 1.00 91.81 227 GLN A CA 1
ATOM 1755 C C . GLN A 1 227 ? 9.510 -8.948 -11.921 1.00 91.81 227 GLN A C 1
ATOM 1757 O O . GLN A 1 227 ? 9.297 -8.781 -10.724 1.00 91.81 227 GLN A O 1
ATOM 1762 N N . THR A 1 228 ? 10.572 -8.433 -12.542 1.00 92.81 228 THR A N 1
ATOM 1763 C CA . THR A 1 228 ? 11.541 -7.555 -11.890 1.00 92.81 228 THR A CA 1
ATOM 1764 C C . THR A 1 228 ? 11.820 -6.346 -12.765 1.00 92.81 228 THR A C 1
ATOM 1766 O O . THR A 1 228 ? 11.753 -6.412 -13.995 1.00 92.81 228 THR A O 1
ATOM 1769 N N . MET A 1 229 ? 12.167 -5.239 -12.1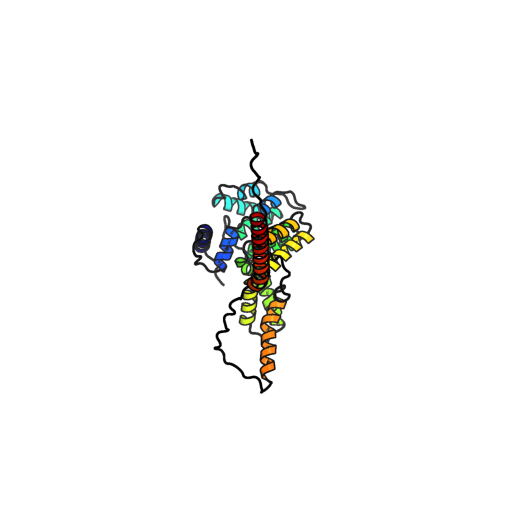15 1.00 92.62 229 MET A N 1
ATOM 1770 C CA . MET A 1 229 ? 12.560 -4.019 -12.811 1.00 92.62 229 MET A CA 1
ATOM 1771 C C . MET A 1 229 ? 13.835 -4.233 -13.630 1.00 92.62 229 MET A C 1
ATOM 1773 O O . MET A 1 229 ? 13.916 -3.757 -14.749 1.00 92.62 229 MET A O 1
ATOM 1777 N N . GLU A 1 230 ? 14.792 -5.014 -13.127 1.00 90.56 230 GLU A N 1
ATOM 1778 C CA . GLU A 1 230 ? 15.997 -5.386 -13.878 1.00 90.56 230 GLU A CA 1
ATOM 1779 C C . GLU A 1 230 ? 15.647 -6.103 -15.190 1.00 90.56 230 GLU A C 1
ATOM 1781 O O . GLU A 1 230 ? 16.055 -5.658 -16.258 1.00 90.56 230 GLU A O 1
ATOM 1786 N N . ALA A 1 231 ? 14.813 -7.150 -15.138 1.00 91.25 231 ALA A N 1
ATOM 1787 C CA . ALA A 1 231 ? 14.403 -7.884 -16.335 1.00 91.25 231 ALA A CA 1
ATOM 1788 C C . ALA A 1 231 ? 13.653 -6.989 -17.334 1.00 91.25 231 ALA A C 1
ATOM 1790 O O . ALA A 1 231 ? 13.772 -7.176 -18.549 1.00 91.25 231 ALA A O 1
ATOM 1791 N N . TYR A 1 232 ? 12.892 -6.018 -16.826 1.00 93.06 232 TYR A N 1
ATOM 1792 C CA . TYR A 1 232 ? 12.220 -5.020 -17.645 1.00 93.06 232 TYR A CA 1
ATOM 1793 C C . TYR A 1 232 ? 13.212 -4.089 -18.339 1.00 93.06 232 TYR A C 1
ATOM 1795 O O . TYR A 1 232 ? 13.151 -3.947 -19.560 1.00 93.06 232 TYR A O 1
ATOM 1803 N N . LEU A 1 233 ? 14.141 -3.497 -17.584 1.00 90.50 233 LEU A N 1
ATOM 1804 C CA . LEU A 1 233 ? 15.159 -2.584 -18.102 1.00 90.50 233 LEU A CA 1
ATOM 1805 C C . LEU A 1 233 ? 16.027 -3.275 -19.152 1.00 90.50 233 LEU A C 1
ATOM 1807 O O . LEU A 1 233 ? 16.191 -2.740 -20.246 1.00 90.50 233 LEU A O 1
ATOM 1811 N N . THR A 1 234 ? 16.494 -4.496 -18.878 1.00 88.69 234 THR A N 1
ATOM 1812 C CA . THR A 1 234 ? 17.235 -5.290 -19.861 1.00 88.69 234 THR A CA 1
ATOM 1813 C C . THR A 1 234 ? 16.389 -5.509 -21.115 1.00 88.69 234 THR A C 1
ATOM 1815 O O . THR A 1 234 ? 16.826 -5.174 -22.207 1.00 88.69 234 THR A O 1
ATOM 1818 N N . SER A 1 235 ? 15.147 -5.988 -20.986 1.00 88.75 235 SER A N 1
ATOM 1819 C CA . SER A 1 235 ? 14.285 -6.227 -22.152 1.00 88.75 235 SER A CA 1
ATOM 1820 C C . SER A 1 235 ? 13.991 -4.965 -22.963 1.00 88.75 235 SER A C 1
ATOM 1822 O O . SER A 1 235 ? 13.845 -5.070 -24.172 1.00 88.75 235 SER A O 1
ATOM 1824 N N . GLN A 1 236 ? 13.844 -3.800 -22.335 1.00 86.50 236 GLN A N 1
ATOM 1825 C CA . GLN A 1 236 ? 13.521 -2.565 -23.051 1.00 86.50 236 GLN A CA 1
ATOM 1826 C C . GLN A 1 236 ? 14.747 -1.926 -23.696 1.00 86.50 236 GLN A C 1
ATOM 1828 O O . GLN A 1 236 ? 14.657 -1.439 -24.818 1.00 86.50 236 GLN A O 1
ATOM 1833 N N . LEU A 1 237 ? 15.884 -1.914 -23.000 1.00 83.44 237 LEU A N 1
ATOM 1834 C CA . LEU A 1 237 ? 17.048 -1.131 -23.409 1.00 83.44 237 LEU A CA 1
ATOM 1835 C C . LEU A 1 237 ? 18.046 -1.955 -24.232 1.00 83.44 237 LEU A C 1
ATOM 1837 O O . LEU A 1 237 ? 18.539 -1.466 -25.246 1.00 83.44 237 LEU A O 1
ATOM 1841 N N . THR A 1 238 ? 18.275 -3.230 -23.897 1.00 72.12 238 THR A N 1
ATOM 1842 C CA . THR A 1 238 ? 19.246 -4.060 -24.639 1.00 72.12 238 THR A CA 1
ATOM 1843 C C . THR A 1 238 ? 18.659 -4.667 -25.914 1.00 72.12 238 THR A C 1
ATOM 1845 O O . THR A 1 238 ? 19.377 -4.892 -26.890 1.00 72.12 238 THR A O 1
ATOM 1848 N N . GLN A 1 239 ? 17.339 -4.869 -25.972 1.00 61.88 239 GLN A N 1
ATOM 1849 C CA . GLN A 1 239 ? 16.665 -5.359 -27.179 1.00 61.88 239 GLN A CA 1
ATOM 1850 C C . GLN A 1 239 ? 16.745 -4.332 -28.326 1.00 61.88 239 GLN A C 1
ATOM 1852 O O . GLN A 1 239 ? 16.929 -4.717 -29.482 1.00 61.88 239 GLN A O 1
ATOM 1857 N N . VAL A 1 240 ? 16.735 -3.032 -28.003 1.00 53.28 240 VAL A N 1
ATOM 1858 C CA . VAL A 1 240 ? 16.977 -1.932 -28.955 1.00 53.28 240 VAL A CA 1
ATOM 1859 C C . VAL A 1 240 ? 18.392 -2.005 -29.545 1.00 53.28 240 VAL A C 1
ATOM 1861 O O . VAL A 1 240 ? 18.568 -1.814 -30.746 1.00 53.28 240 VAL A O 1
ATOM 1864 N N . GLN A 1 241 ? 19.391 -2.383 -28.745 1.00 50.56 241 GLN A N 1
ATOM 1865 C CA . GLN A 1 241 ? 20.775 -2.557 -29.198 1.00 50.56 241 GLN A CA 1
ATOM 1866 C C . GLN A 1 241 ? 20.931 -3.738 -30.171 1.00 50.56 241 GLN A C 1
ATOM 1868 O O . GLN A 1 241 ? 21.635 -3.616 -31.168 1.00 50.56 241 GLN A O 1
ATOM 1873 N N . SER A 1 242 ? 20.224 -4.854 -29.946 1.00 49.69 242 SER A N 1
ATOM 1874 C CA . SER A 1 242 ? 20.247 -6.003 -30.871 1.00 49.69 242 SER A CA 1
ATOM 1875 C C . SER A 1 242 ? 19.647 -5.685 -32.248 1.00 49.69 242 SER A C 1
ATOM 1877 O O . SER A 1 242 ? 20.134 -6.179 -33.261 1.00 49.69 242 SER A O 1
ATOM 1879 N N . MET A 1 243 ? 18.640 -4.805 -32.293 1.00 44.72 243 MET A N 1
ATOM 1880 C CA . MET A 1 243 ? 18.066 -4.300 -33.542 1.00 44.72 243 MET A CA 1
ATOM 1881 C C . MET A 1 243 ? 19.024 -3.317 -34.226 1.00 44.72 243 MET A C 1
ATOM 1883 O O . MET A 1 243 ? 19.210 -3.405 -35.433 1.00 44.72 243 MET A O 1
ATOM 1887 N N . LEU A 1 244 ? 19.695 -2.442 -33.467 1.00 45.72 244 LEU A N 1
ATOM 1888 C CA . LEU A 1 244 ? 20.683 -1.490 -33.995 1.00 45.72 244 LEU A CA 1
ATOM 1889 C C . LEU A 1 244 ? 21.970 -2.163 -34.500 1.00 45.72 244 LEU A C 1
ATOM 1891 O O . LEU A 1 244 ? 22.509 -1.735 -35.508 1.00 45.72 244 LEU A O 1
ATOM 1895 N N . HIS A 1 245 ? 22.458 -3.228 -33.860 1.00 44.78 245 HIS A N 1
ATOM 1896 C CA . HIS A 1 245 ? 23.627 -3.985 -34.339 1.00 44.78 245 HIS A CA 1
ATOM 1897 C C . HIS A 1 245 ? 23.317 -4.897 -35.535 1.00 44.78 245 HIS A C 1
ATOM 1899 O O . HIS A 1 245 ? 24.236 -5.337 -36.217 1.00 44.78 245 HIS A O 1
ATOM 1905 N N . SER A 1 246 ? 22.039 -5.152 -35.837 1.00 41.72 246 SER A N 1
ATOM 1906 C CA . SER A 1 246 ? 21.645 -5.776 -37.109 1.00 41.72 246 SER A CA 1
ATOM 1907 C C . SER A 1 246 ? 21.641 -4.796 -38.293 1.00 41.72 246 SER A C 1
ATOM 1909 O O . SER A 1 246 ? 21.516 -5.229 -39.431 1.00 41.72 246 SER A O 1
ATOM 1911 N N . VAL A 1 247 ? 21.820 -3.489 -38.045 1.00 42.81 247 VAL A N 1
ATOM 1912 C CA . VAL A 1 247 ? 21.893 -2.438 -39.083 1.00 42.81 247 VAL A CA 1
ATOM 1913 C C . VAL A 1 247 ? 23.271 -2.379 -39.762 1.00 42.81 247 VAL A C 1
ATOM 1915 O O . VAL A 1 247 ? 23.410 -1.740 -40.799 1.00 42.81 247 VAL A O 1
ATOM 1918 N N . ASP A 1 248 ? 24.279 -3.088 -39.243 1.00 44.94 248 ASP A N 1
ATOM 1919 C CA . ASP A 1 248 ? 25.577 -3.242 -39.921 1.00 44.94 248 ASP A CA 1
ATOM 1920 C C . ASP A 1 248 ? 25.552 -4.304 -41.047 1.00 44.94 248 ASP A C 1
ATOM 1922 O O . ASP A 1 248 ? 26.575 -4.548 -41.690 1.00 44.94 248 ASP A O 1
ATOM 1926 N N . ASP A 1 249 ? 24.392 -4.918 -41.321 1.00 42.66 249 ASP A N 1
ATOM 1927 C CA . ASP A 1 249 ? 24.154 -5.736 -42.515 1.00 42.66 249 ASP A CA 1
ATOM 1928 C C . ASP A 1 249 ? 23.583 -4.838 -43.641 1.00 42.66 249 ASP A C 1
ATOM 1930 O O . ASP A 1 249 ? 22.476 -4.306 -43.497 1.00 42.66 249 ASP A O 1
ATOM 1934 N N . PRO A 1 250 ? 24.309 -4.609 -44.755 1.00 48.03 250 PRO A N 1
ATOM 1935 C CA . PRO A 1 250 ? 23.973 -3.585 -45.753 1.00 48.03 250 PRO A CA 1
ATOM 1936 C C . PRO A 1 250 ? 22.668 -3.812 -46.542 1.00 48.03 250 PRO A C 1
ATOM 1938 O O . PRO A 1 250 ? 22.320 -2.966 -47.366 1.00 48.03 250 PRO A O 1
ATOM 1941 N N . ASP A 1 251 ? 21.929 -4.895 -46.292 1.00 47.84 251 ASP A N 1
ATOM 1942 C CA . ASP A 1 251 ? 20.701 -5.244 -47.021 1.00 47.84 251 ASP A CA 1
ATOM 1943 C C . ASP A 1 251 ? 19.391 -4.962 -46.255 1.00 47.84 251 ASP A C 1
ATOM 1945 O O . ASP A 1 251 ? 18.304 -5.308 -46.730 1.00 47.84 251 ASP A O 1
ATOM 1949 N N . ILE A 1 252 ? 19.435 -4.286 -45.101 1.00 50.34 252 ILE A N 1
ATOM 1950 C CA . ILE A 1 252 ? 18.215 -3.933 -44.357 1.00 50.34 252 ILE A CA 1
ATOM 1951 C C . ILE A 1 252 ? 17.808 -2.479 -44.638 1.00 50.34 252 ILE A C 1
ATOM 1953 O O . ILE A 1 252 ? 18.409 -1.518 -44.163 1.00 50.34 252 ILE A O 1
ATOM 1957 N N . LEU A 1 253 ? 16.728 -2.327 -45.411 1.00 42.12 253 LEU A N 1
ATOM 1958 C CA . LEU A 1 253 ? 16.022 -1.065 -45.648 1.00 42.12 253 LEU A CA 1
ATOM 1959 C C . LEU A 1 253 ? 15.606 -0.409 -44.320 1.00 42.12 253 LEU A C 1
ATOM 1961 O O . LEU A 1 253 ? 14.640 -0.821 -43.679 1.00 42.12 253 LEU A O 1
ATOM 1965 N N . VAL A 1 254 ? 16.313 0.656 -43.942 1.00 48.09 254 VAL A N 1
ATOM 1966 C CA . VAL A 1 254 ? 15.929 1.560 -42.853 1.00 48.09 254 VAL A CA 1
ATOM 1967 C C . VAL A 1 254 ? 14.704 2.370 -43.287 1.00 48.09 254 VAL A C 1
ATOM 1969 O O . VAL A 1 254 ? 14.763 3.135 -44.251 1.00 48.09 254 VAL A O 1
ATOM 1972 N N . LEU A 1 255 ? 13.591 2.229 -42.566 1.00 45.22 255 LEU A N 1
ATOM 1973 C CA . LEU A 1 255 ? 12.455 3.148 -42.662 1.00 45.22 255 LEU A CA 1
ATOM 1974 C C . LEU A 1 255 ? 12.627 4.278 -41.623 1.00 45.22 255 LEU A C 1
ATOM 1976 O O . LEU A 1 255 ? 12.821 3.968 -40.450 1.00 45.22 255 LEU A O 1
ATOM 1980 N N . PRO A 1 256 ? 12.565 5.565 -42.021 1.00 48.47 256 PRO A N 1
ATOM 1981 C CA . PRO A 1 256 ? 12.749 6.705 -41.116 1.00 48.47 256 PRO A CA 1
ATOM 1982 C C . PRO A 1 256 ? 11.558 6.952 -40.162 1.00 48.47 256 PRO A C 1
ATOM 1984 O O . PRO A 1 256 ? 10.444 6.478 -40.387 1.00 48.47 256 PRO A O 1
ATOM 1987 N N . ASP A 1 257 ? 11.827 7.742 -39.114 1.00 48.38 257 ASP A N 1
ATOM 1988 C CA . ASP A 1 257 ? 11.086 7.982 -37.852 1.00 48.38 257 ASP A CA 1
ATOM 1989 C C . ASP A 1 257 ? 9.643 8.545 -37.921 1.00 48.38 257 ASP A C 1
ATOM 1991 O O . ASP A 1 257 ? 9.192 9.254 -37.019 1.00 48.38 257 ASP A O 1
ATOM 1995 N N . ASN A 1 258 ? 8.860 8.266 -38.963 1.00 45.66 258 ASN A N 1
ATOM 1996 C CA . ASN A 1 258 ? 7.482 8.768 -39.072 1.00 45.66 258 ASN A CA 1
ATOM 1997 C C . ASN A 1 258 ? 6.446 7.742 -39.540 1.00 45.66 258 ASN A C 1
ATOM 1999 O O . ASN A 1 258 ? 5.348 8.115 -39.968 1.00 45.66 258 ASN A O 1
ATOM 2003 N N . ILE A 1 259 ? 6.720 6.450 -39.366 1.00 45.25 259 ILE A N 1
ATOM 2004 C CA . ILE A 1 259 ? 5.656 5.450 -39.412 1.00 45.25 259 ILE A CA 1
ATOM 2005 C C . ILE A 1 259 ? 4.814 5.626 -38.146 1.00 45.25 259 ILE A C 1
ATOM 2007 O O . ILE A 1 259 ? 5.227 5.253 -37.049 1.00 45.25 259 ILE A O 1
ATOM 2011 N N . ARG A 1 260 ? 3.595 6.166 -38.288 1.00 41.59 260 ARG A N 1
ATOM 2012 C CA . ARG A 1 260 ? 2.542 5.828 -37.327 1.00 41.59 260 ARG A CA 1
ATOM 2013 C C . ARG A 1 260 ? 2.452 4.312 -37.354 1.00 41.59 260 ARG A C 1
ATOM 2015 O O . ARG A 1 260 ? 2.057 3.761 -38.383 1.00 41.59 260 ARG A O 1
ATOM 2022 N N . LEU A 1 261 ? 2.855 3.658 -36.264 1.00 45.28 261 LEU A N 1
ATOM 2023 C CA . LEU A 1 261 ? 2.546 2.248 -36.060 1.00 45.28 261 LEU A CA 1
ATOM 2024 C C . LEU A 1 261 ? 1.070 2.080 -36.437 1.00 45.28 261 LEU A C 1
ATOM 2026 O O . LEU A 1 261 ? 0.265 2.929 -36.020 1.00 45.28 261 LEU A O 1
ATOM 2030 N N . PRO A 1 262 ? 0.693 1.062 -37.236 1.00 34.50 262 PRO A N 1
ATOM 2031 C CA . PRO A 1 262 ? -0.709 0.716 -37.299 1.00 34.50 262 PRO A CA 1
ATOM 2032 C C . PRO A 1 262 ? -1.130 0.599 -35.842 1.00 34.50 262 PRO A C 1
ATOM 2034 O O . PRO A 1 262 ? -0.459 -0.082 -35.059 1.00 34.50 262 PRO A O 1
ATOM 2037 N N . GLN A 1 263 ? -2.171 1.335 -35.452 1.00 33.28 263 GLN A N 1
ATOM 2038 C CA . GLN A 1 263 ? -2.901 0.925 -34.273 1.00 33.28 263 GLN A CA 1
ATOM 2039 C C . GLN A 1 263 ? -3.209 -0.535 -34.569 1.00 33.28 263 GLN A C 1
ATOM 2041 O O . GLN A 1 263 ? -3.948 -0.827 -35.510 1.00 33.28 263 GLN A O 1
ATOM 2046 N N . TYR A 1 264 ? -2.549 -1.446 -33.857 1.00 36.31 264 TYR A N 1
ATOM 2047 C CA . TYR A 1 264 ? -3.156 -2.733 -33.642 1.00 36.31 264 TYR A CA 1
ATOM 2048 C C . TYR A 1 264 ? -4.463 -2.338 -32.971 1.00 36.31 264 TYR A C 1
ATOM 2050 O O . TYR A 1 264 ? -4.490 -1.986 -31.793 1.00 36.31 264 TYR A O 1
ATOM 2058 N N . GLU A 1 265 ? -5.531 -2.258 -33.768 1.00 36.53 265 GLU A N 1
ATOM 2059 C CA . GLU A 1 265 ? -6.822 -2.649 -33.259 1.00 36.53 265 GLU A CA 1
ATOM 2060 C C . GLU A 1 265 ? -6.507 -3.959 -32.552 1.00 36.53 265 GLU A C 1
ATOM 2062 O O . GLU A 1 265 ? -6.061 -4.924 -33.178 1.00 36.53 265 GLU A O 1
ATOM 2067 N N . GLU A 1 266 ? -6.552 -3.929 -31.222 1.00 42.62 266 GLU A N 1
ATOM 2068 C CA . GLU A 1 266 ? -6.713 -5.140 -30.453 1.00 42.62 266 GLU A CA 1
ATOM 2069 C C . GLU A 1 266 ? -7.982 -5.773 -31.030 1.00 42.62 266 GLU A C 1
ATOM 2071 O O . GLU A 1 266 ? -9.100 -5.488 -30.598 1.00 42.62 266 GLU A O 1
ATOM 2076 N N . GLU A 1 267 ? -7.831 -6.587 -32.078 1.00 38.69 267 GLU A N 1
ATOM 2077 C CA . GLU A 1 267 ? -8.758 -7.658 -32.372 1.00 38.69 267 GLU A CA 1
ATOM 2078 C C . GLU A 1 267 ? -8.704 -8.513 -31.118 1.00 38.69 267 GLU A C 1
ATOM 2080 O O . GLU A 1 267 ? -7.823 -9.355 -30.944 1.00 38.69 267 GLU A O 1
ATOM 2085 N N . GLY A 1 268 ? -9.581 -8.160 -30.175 1.00 43.78 268 GLY A N 1
ATOM 2086 C CA . GLY A 1 268 ? -9.607 -8.743 -28.856 1.00 43.78 268 GLY A CA 1
ATOM 2087 C C . GLY A 1 268 ? -9.562 -10.255 -28.982 1.00 43.78 268 GLY A C 1
ATOM 2088 O O . GLY A 1 268 ? -10.289 -10.847 -29.787 1.00 43.78 268 GLY A O 1
ATOM 2089 N N . GLU A 1 269 ? -8.738 -10.886 -28.148 1.00 44.25 269 GLU A N 1
ATOM 2090 C CA . GLU A 1 269 ? -8.686 -12.344 -28.000 1.00 44.25 269 GLU A CA 1
ATOM 2091 C C . GLU A 1 269 ? -10.080 -12.956 -27.708 1.00 44.25 269 GLU A C 1
ATOM 2093 O O . GLU A 1 269 ? -10.301 -14.155 -27.892 1.00 44.25 269 GLU A O 1
ATOM 2098 N N . ASP A 1 270 ? -11.069 -12.123 -27.372 1.00 48.38 270 ASP A N 1
ATOM 2099 C CA . ASP A 1 270 ? -12.494 -12.444 -27.283 1.00 48.38 270 ASP A CA 1
ATOM 2100 C C . ASP A 1 270 ? -13.140 -12.892 -28.613 1.00 48.38 270 ASP A C 1
ATOM 2102 O O . ASP A 1 270 ? -14.193 -13.542 -28.606 1.00 48.38 270 ASP A O 1
ATOM 2106 N N . GLN A 1 271 ? -12.558 -12.573 -29.776 1.00 41.84 271 GLN A N 1
ATOM 2107 C CA . GLN A 1 271 ? -13.177 -12.873 -31.073 1.00 41.84 271 GLN A CA 1
ATOM 2108 C C . GLN A 1 271 ? -12.916 -14.310 -31.558 1.00 41.84 271 GLN A C 1
ATOM 2110 O O . GLN A 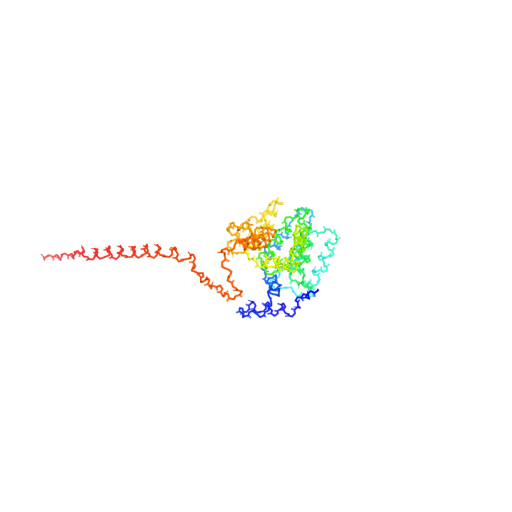1 271 ? -13.752 -14.880 -32.272 1.00 41.84 271 GLN A O 1
ATOM 2115 N N . VAL A 1 272 ? -11.817 -14.939 -31.122 1.00 47.09 272 VAL A N 1
ATOM 2116 C CA . VAL A 1 272 ? -11.461 -16.318 -31.511 1.00 47.09 272 VAL A CA 1
ATOM 2117 C C . VAL A 1 272 ? -12.374 -17.338 -30.823 1.00 47.09 272 VAL A C 1
ATOM 2119 O O . VAL A 1 272 ? -12.809 -18.301 -31.455 1.00 47.09 272 VAL A O 1
ATOM 2122 N N . TRP A 1 273 ? -12.770 -17.085 -29.571 1.00 49.59 273 TRP A N 1
ATOM 2123 C CA . TRP A 1 273 ? -13.706 -17.945 -28.836 1.00 49.59 273 TRP A CA 1
ATOM 2124 C C . TRP A 1 273 ? -15.178 -17.671 -29.158 1.00 49.59 273 TRP A C 1
ATOM 2126 O O . TRP A 1 273 ? -16.002 -18.577 -29.043 1.00 49.59 273 TRP A O 1
ATOM 2136 N N . ARG A 1 274 ? -15.539 -16.468 -29.625 1.00 46.53 274 ARG A N 1
ATOM 2137 C CA . ARG A 1 274 ? -16.931 -16.143 -29.985 1.00 46.53 274 ARG A CA 1
ATOM 2138 C C . ARG A 1 274 ? -17.459 -16.955 -31.165 1.00 46.53 274 ARG A C 1
ATOM 2140 O O . ARG A 1 274 ? -18.620 -17.354 -31.139 1.00 46.53 274 ARG A O 1
ATOM 2147 N N . LYS A 1 275 ? -16.637 -17.241 -32.179 1.00 47.25 275 LYS A N 1
ATOM 2148 C CA . LYS A 1 275 ? -17.071 -18.007 -33.362 1.00 47.25 275 LYS A CA 1
ATOM 2149 C C . LYS A 1 275 ? -17.543 -19.430 -32.999 1.00 47.25 275 LYS A C 1
ATOM 2151 O O . LYS A 1 275 ? -18.701 -19.728 -33.284 1.00 47.25 275 LYS A O 1
ATOM 2156 N N . PRO A 1 276 ? -16.762 -20.290 -32.313 1.00 52.97 276 PRO A N 1
ATOM 2157 C CA . PRO A 1 276 ? -17.236 -21.625 -31.935 1.00 52.97 276 PRO A CA 1
ATOM 2158 C C . PRO A 1 276 ? -18.409 -21.597 -30.937 1.00 52.97 276 PRO A C 1
ATOM 2160 O O . PRO A 1 276 ? -19.285 -22.457 -31.012 1.00 52.97 276 PRO A O 1
ATOM 2163 N N . LEU A 1 277 ? -18.487 -20.591 -30.055 1.00 57.47 277 LEU A N 1
ATOM 2164 C CA . LEU A 1 277 ? -19.568 -20.466 -29.064 1.00 57.47 277 LEU A CA 1
ATOM 2165 C C . LEU A 1 277 ? -20.908 -20.059 -29.705 1.00 57.47 277 LEU A C 1
ATOM 2167 O O . LEU A 1 277 ? -21.954 -20.604 -29.351 1.00 57.47 277 LEU A O 1
ATOM 2171 N N . ILE A 1 278 ? -20.880 -19.171 -30.707 1.00 60.03 278 ILE A N 1
ATOM 2172 C CA . ILE A 1 278 ? -22.066 -18.786 -31.487 1.00 60.03 278 ILE A CA 1
ATOM 2173 C C . ILE A 1 278 ? -22.536 -19.953 -32.366 1.00 60.03 278 ILE A C 1
ATOM 2175 O O . ILE A 1 278 ? -23.732 -20.242 -32.389 1.00 60.03 278 ILE A O 1
ATOM 2179 N N . TYR A 1 279 ? -21.626 -20.683 -33.026 1.00 66.12 279 TYR A N 1
ATOM 2180 C CA . TYR A 1 279 ? -22.008 -21.869 -33.806 1.00 66.12 279 TYR A CA 1
ATOM 2181 C C . TYR A 1 279 ? -22.604 -22.980 -32.924 1.00 66.12 279 TYR A C 1
ATOM 2183 O O . TYR A 1 279 ? -23.587 -23.606 -33.320 1.00 66.12 279 TYR A O 1
ATOM 2191 N N . GLY A 1 280 ? -22.085 -23.175 -31.705 1.00 68.94 280 GLY A N 1
ATOM 2192 C CA . GLY A 1 280 ? -22.652 -24.116 -30.732 1.00 68.94 280 GLY A CA 1
ATOM 2193 C C . GLY A 1 280 ? -24.059 -23.728 -30.257 1.00 68.94 280 GLY A C 1
ATOM 2194 O O . GLY A 1 280 ? -24.956 -24.572 -30.220 1.00 68.94 280 GLY A O 1
ATOM 2195 N N . ALA A 1 281 ? -24.286 -22.447 -29.951 1.00 68.31 281 ALA A N 1
ATOM 2196 C CA . ALA A 1 281 ? -25.597 -21.952 -29.527 1.00 68.31 281 ALA A CA 1
ATOM 2197 C C . ALA A 1 281 ? -26.645 -22.026 -30.655 1.00 68.31 281 ALA A C 1
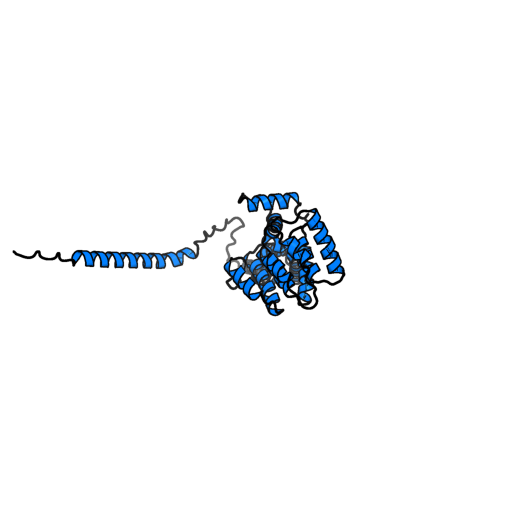ATOM 2199 O O . ALA A 1 281 ? -27.779 -22.443 -30.418 1.00 68.31 281 ALA A O 1
ATOM 2200 N N . VAL A 1 282 ? -26.264 -21.694 -31.895 1.00 74.19 282 VAL A N 1
ATOM 2201 C CA . VAL A 1 282 ? -27.149 -21.805 -33.067 1.00 74.19 282 VAL A CA 1
ATOM 2202 C C . VAL A 1 282 ? -27.510 -23.266 -33.350 1.00 74.19 282 VAL A C 1
ATOM 2204 O O . VAL A 1 282 ? -28.679 -23.560 -33.596 1.00 74.19 282 VAL A O 1
ATOM 2207 N N . ALA A 1 283 ? -26.558 -24.199 -33.245 1.00 72.94 283 ALA A N 1
ATOM 2208 C CA . ALA A 1 283 ? -26.830 -25.626 -33.431 1.00 72.94 283 ALA A CA 1
ATOM 2209 C C . ALA A 1 283 ? -27.852 -26.167 -32.411 1.00 72.94 283 ALA A C 1
ATOM 2211 O O . ALA A 1 283 ? -28.756 -26.918 -32.782 1.00 72.94 283 ALA A O 1
ATOM 2212 N N . LEU A 1 284 ? -27.765 -25.740 -31.145 1.00 78.44 284 LEU A N 1
ATOM 2213 C CA . LEU A 1 284 ? -28.727 -26.119 -30.105 1.00 78.44 284 LEU A CA 1
ATOM 2214 C C . LEU A 1 284 ? -30.125 -25.537 -30.348 1.00 78.44 284 LEU A C 1
ATOM 2216 O O . LEU A 1 284 ? -31.114 -26.248 -30.174 1.00 78.44 284 LEU A O 1
ATOM 2220 N N . VAL A 1 285 ? -30.224 -24.282 -30.795 1.00 79.00 285 VAL A N 1
ATOM 2221 C CA . VAL A 1 285 ? -31.517 -23.661 -31.132 1.00 79.00 285 VAL A CA 1
ATOM 2222 C C . VAL A 1 285 ? -32.164 -24.353 -32.334 1.00 79.00 285 VAL A C 1
ATOM 2224 O O . VAL A 1 285 ? -33.364 -24.621 -32.308 1.00 79.00 285 VAL A O 1
ATOM 2227 N N . VAL A 1 286 ? -31.386 -24.711 -33.361 1.00 80.25 286 VAL A N 1
ATOM 2228 C CA . VAL A 1 286 ? -31.893 -25.451 -34.528 1.00 80.25 286 VAL A CA 1
ATOM 2229 C C . VAL A 1 286 ? -32.361 -26.854 -34.133 1.00 80.25 286 VAL A C 1
ATOM 2231 O O . VAL A 1 286 ? -33.449 -27.263 -34.538 1.00 80.25 286 VAL A O 1
ATOM 2234 N N . ALA A 1 287 ? -31.609 -27.574 -33.295 1.00 78.38 287 ALA A N 1
ATOM 2235 C CA . ALA A 1 287 ? -32.026 -28.882 -32.786 1.00 78.38 287 ALA A CA 1
ATOM 2236 C C . ALA A 1 287 ? -33.301 -28.789 -31.926 1.00 78.38 287 ALA A C 1
ATOM 2238 O O . ALA A 1 287 ? -34.212 -29.613 -32.056 1.00 78.38 287 ALA A O 1
ATOM 2239 N N . PHE A 1 288 ? -33.415 -27.757 -31.087 1.00 80.56 288 PHE A N 1
ATOM 2240 C CA . PHE A 1 288 ? -34.615 -27.511 -30.292 1.00 80.56 288 PHE A CA 1
ATOM 2241 C C . PHE A 1 288 ? -35.832 -27.191 -31.176 1.00 80.56 288 PHE A C 1
ATOM 2243 O O . PHE A 1 288 ? -36.885 -27.803 -31.015 1.00 80.56 288 PHE A O 1
ATOM 2250 N N . LEU A 1 289 ? -35.695 -26.317 -32.177 1.00 78.50 289 LEU A N 1
ATOM 2251 C CA . LEU A 1 289 ? -36.784 -26.019 -33.116 1.00 78.50 289 LEU A CA 1
ATOM 2252 C C . LEU A 1 289 ? -37.187 -27.246 -33.943 1.00 78.50 289 LEU A C 1
ATOM 2254 O O . LEU A 1 289 ? -38.378 -27.485 -34.137 1.00 78.50 289 LEU A O 1
ATOM 2258 N N . PHE A 1 290 ? -36.221 -28.062 -34.370 1.00 78.19 290 PHE A N 1
ATOM 2259 C CA . PHE A 1 290 ? -36.492 -29.313 -35.079 1.00 78.19 290 PHE A CA 1
ATOM 2260 C C . PHE A 1 290 ? -37.285 -30.305 -34.214 1.00 78.19 290 PHE A C 1
ATOM 2262 O O . PHE A 1 290 ? -38.262 -30.887 -34.682 1.00 78.19 290 PHE A O 1
ATOM 2269 N N . THR A 1 291 ? -36.931 -30.464 -32.935 1.00 75.56 291 THR A N 1
ATOM 2270 C CA . THR A 1 291 ? -37.682 -31.347 -32.022 1.00 75.56 291 THR A CA 1
ATOM 2271 C C . THR A 1 291 ? -39.093 -30.837 -31.720 1.00 75.56 291 THR A C 1
ATOM 2273 O O . THR A 1 291 ? -40.029 -31.637 -31.667 1.00 75.56 291 THR A O 1
ATOM 2276 N N . VAL A 1 292 ? -39.281 -29.520 -31.589 1.00 75.75 292 VAL A N 1
ATOM 2277 C CA . VAL A 1 292 ? -40.612 -28.918 -31.406 1.00 75.75 292 VAL A CA 1
ATOM 2278 C C . VAL A 1 292 ? -41.482 -29.107 -32.655 1.00 75.75 292 VAL A C 1
ATOM 2280 O O . VAL A 1 292 ? -42.647 -29.484 -32.525 1.00 75.75 292 VAL A O 1
ATOM 2283 N N . LEU A 1 293 ? -40.917 -28.933 -33.854 1.00 72.31 293 LEU A N 1
ATOM 2284 C CA . LEU A 1 293 ? -41.613 -29.165 -35.125 1.00 72.31 293 LEU A CA 1
ATOM 2285 C C . LEU A 1 293 ? -41.974 -30.641 -35.331 1.00 72.31 293 LEU A C 1
ATOM 2287 O O . LEU A 1 293 ? -43.098 -30.954 -35.703 1.00 72.31 293 LEU A O 1
ATOM 2291 N N . MET A 1 294 ? -41.071 -31.574 -35.023 1.00 74.94 294 MET A N 1
ATOM 2292 C CA . MET A 1 294 ? -41.394 -33.006 -35.061 1.00 74.94 294 MET A CA 1
ATOM 2293 C C . MET A 1 294 ? -42.574 -33.327 -34.129 1.00 74.94 294 MET A C 1
ATOM 2295 O O . MET A 1 294 ? -43.503 -34.036 -34.508 1.00 74.94 294 MET A O 1
ATOM 2299 N N . LYS A 1 295 ? -42.601 -32.753 -32.922 1.00 64.88 295 LYS A N 1
ATOM 2300 C CA . LYS A 1 295 ? -43.680 -32.999 -31.956 1.00 64.88 295 LYS A CA 1
ATOM 2301 C C . LYS A 1 295 ? -45.030 -32.413 -32.397 1.00 64.88 295 LYS A C 1
ATOM 2303 O O . LYS A 1 295 ? -46.063 -33.015 -32.100 1.00 64.88 295 LYS A O 1
ATOM 2308 N N . SER A 1 296 ? -45.046 -31.296 -33.129 1.00 64.69 296 SER A N 1
ATOM 2309 C CA . SER A 1 296 ? -46.285 -30.739 -33.690 1.00 64.69 296 SER A CA 1
ATOM 2310 C C . SER A 1 296 ? -46.794 -31.517 -34.908 1.00 64.69 296 SER A C 1
ATOM 2312 O O . SER A 1 296 ? -48.005 -31.655 -35.056 1.00 64.69 296 SER A O 1
ATOM 2314 N N . PHE A 1 297 ? -45.910 -32.097 -35.728 1.00 62.22 297 PHE A N 1
ATOM 2315 C CA . PHE A 1 297 ? -46.309 -32.918 -36.881 1.00 62.22 297 PHE A CA 1
ATOM 2316 C C . PHE A 1 297 ? -46.810 -34.326 -36.508 1.00 62.22 297 PHE A C 1
ATOM 2318 O O . PHE A 1 297 ? -47.628 -34.882 -37.237 1.00 62.22 297 PHE A O 1
ATOM 2325 N N . PHE A 1 298 ? -46.378 -34.897 -35.376 1.00 59.91 298 PHE A N 1
ATOM 2326 C CA . PHE A 1 298 ? -46.802 -36.238 -34.928 1.00 59.91 298 PHE A CA 1
ATOM 2327 C C . PHE A 1 298 ? -47.906 -36.245 -33.856 1.00 59.91 298 PHE A C 1
ATOM 2329 O O . PHE A 1 298 ? -48.277 -37.311 -33.361 1.00 59.91 298 PHE A O 1
ATOM 2336 N N . SER A 1 299 ? -48.468 -35.087 -33.501 1.00 57.50 299 SER A N 1
ATOM 2337 C CA . SER A 1 299 ? -49.609 -35.021 -32.580 1.00 57.50 299 SER A CA 1
ATOM 2338 C C . SER A 1 299 ? -50.910 -35.310 -33.334 1.00 57.50 299 SER A C 1
ATOM 2340 O O . SER A 1 299 ? -51.502 -34.426 -33.947 1.00 57.50 299 SER A O 1
ATOM 2342 N N . THR A 1 300 ? -51.350 -36.568 -33.313 1.00 61.09 300 THR A N 1
ATOM 2343 C CA . THR A 1 300 ? -52.668 -36.965 -33.827 1.00 61.09 300 THR A CA 1
ATOM 2344 C C . THR A 1 300 ? -53.775 -36.473 -32.883 1.00 61.09 300 THR A C 1
ATOM 2346 O O . THR A 1 300 ? -53.639 -36.609 -31.665 1.00 61.09 300 THR A O 1
ATOM 2349 N N . PRO A 1 301 ? -54.871 -35.877 -33.391 1.00 64.44 301 PRO A N 1
ATOM 2350 C CA . PRO A 1 301 ? -55.990 -35.493 -32.540 1.00 64.44 301 PRO A CA 1
ATOM 2351 C C . PRO A 1 301 ? -56.759 -36.742 -32.070 1.00 64.44 301 PRO A C 1
ATOM 2353 O O . PRO A 1 301 ? -56.911 -37.691 -32.844 1.00 64.44 301 PRO A O 1
ATOM 2356 N N . PRO A 1 302 ? -57.267 -36.760 -30.825 1.00 60.41 302 PRO A N 1
ATOM 2357 C CA . PRO A 1 302 ? -58.056 -37.878 -30.326 1.00 60.41 302 PRO A CA 1
ATOM 2358 C C . PRO A 1 302 ? -59.393 -37.965 -31.073 1.00 60.41 302 PRO A C 1
ATOM 2360 O O . PRO A 1 302 ? -60.094 -36.967 -31.251 1.00 60.41 302 PRO A O 1
ATOM 2363 N N . THR A 1 303 ? -59.741 -39.174 -31.511 1.00 63.25 303 THR A N 1
ATOM 2364 C CA . THR A 1 303 ? -61.031 -39.498 -32.125 1.00 63.25 303 THR A CA 1
ATOM 2365 C C . THR A 1 303 ? -62.175 -39.280 -31.129 1.00 63.25 303 THR A C 1
ATOM 2367 O O . THR A 1 303 ? -62.074 -39.720 -29.981 1.00 63.25 303 THR A O 1
ATOM 2370 N N . PRO A 1 304 ? -63.279 -38.624 -31.532 1.00 68.50 304 PRO A N 1
ATOM 2371 C CA . PRO A 1 304 ? -64.436 -38.469 -30.661 1.00 68.50 304 PRO A CA 1
ATOM 2372 C C . PRO A 1 304 ? -65.192 -39.805 -30.521 1.00 68.50 304 PRO A C 1
ATOM 2374 O O . PRO A 1 304 ? -65.222 -40.591 -31.474 1.00 68.50 304 PRO A O 1
ATOM 2377 N N . PRO A 1 305 ? -65.811 -40.081 -29.360 1.00 59.66 305 PRO A N 1
ATOM 2378 C CA . PRO A 1 305 ? -66.596 -41.293 -29.169 1.00 59.66 305 PRO A CA 1
ATOM 2379 C C . PRO A 1 305 ? -67.901 -41.220 -29.979 1.00 59.66 305 PRO A C 1
ATOM 2381 O O . PRO A 1 305 ? -68.565 -40.183 -30.015 1.00 59.66 305 PRO A O 1
ATOM 2384 N N . LEU A 1 306 ? -68.242 -42.325 -30.647 1.00 59.88 306 LEU A N 1
ATOM 2385 C CA . LEU A 1 306 ? -69.527 -42.537 -31.324 1.00 59.88 306 LEU A CA 1
ATOM 2386 C C . LEU A 1 306 ? -70.632 -42.879 -30.295 1.00 59.88 306 LEU A C 1
ATOM 2388 O O . LEU A 1 306 ? -70.289 -43.355 -29.211 1.00 59.88 306 LEU A O 1
ATOM 2392 N N . PRO A 1 307 ? -71.912 -42.591 -30.618 1.00 62.09 307 PRO A N 1
ATOM 2393 C CA . PRO A 1 307 ? -73.031 -42.518 -29.668 1.00 62.09 307 PRO A CA 1
ATOM 2394 C C . PRO A 1 307 ? -73.434 -43.846 -29.021 1.00 62.09 307 PRO A C 1
ATOM 2396 O O . PRO A 1 307 ? -73.263 -44.907 -29.663 1.00 62.09 307 PRO A O 1
#

InterPro domains:
  IPR011990 Tetratricopeptide-like helical domain superfamily [G3DSA:1.25.40.10] (31-239)

Solvent-accessible surface area (backbone atoms only — not comparable to full-atom values): 16903 Å² total; per-residue (Å²): 136,84,78,74,77,49,71,68,57,30,53,50,44,38,48,27,62,73,70,73,45,85,76,88,65,57,61,65,39,46,10,52,21,30,40,52,70,48,87,52,62,72,60,47,58,54,55,46,45,84,49,90,90,31,63,50,49,57,71,59,42,53,49,74,65,35,90,88,55,67,55,62,70,59,25,33,50,49,45,55,51,23,50,54,40,30,75,73,61,26,52,47,25,42,52,53,38,29,49,28,23,38,45,28,46,48,45,80,62,34,45,35,61,20,38,50,56,31,51,58,42,28,76,75,51,39,22,69,29,24,31,49,53,12,51,50,27,39,56,13,46,60,30,33,50,54,37,40,40,66,61,50,52,50,50,42,52,53,49,42,72,74,42,71,88,58,55,69,67,61,46,48,52,52,53,52,52,49,41,66,33,66,67,29,39,16,44,54,16,47,50,29,22,49,51,5,37,76,51,62,36,92,51,31,66,57,48,53,52,53,38,28,74,72,65,42,26,64,80,64,87,68,58,70,49,49,70,39,68,66,44,30,49,48,58,63,58,52,51,54,49,58,58,58,66,56,63,80,44,95,83,66,85,81,77,72,100,72,72,74,70,75,77,74,70,75,76,50,80,67,58,72,58,45,55,63,54,51,53,52,52,51,51,52,52,50,52,50,52,51,52,55,50,52,54,63,76,69,61,76,80,82,81,78,85,81,134

Sequence (307 aa):
MSNAPTEAHIQDCVRQMTDNKTITHSERTQGYAQLRLADFSAVLNEWALPHDNSQPLPNVHQALLDKHGVDEQKAQQIVAFVQQQAKQGNYTALLYWTYCLARGLGMAQQPQKAAQLVKQLSVRGDERASRWLGEMLAAAPLAAGEMLGDEMKAACTSFQAQYPEYDEQQVQAACEHYMQQPAAVKHIAKQWLETAVQQGSPIAAQRIRGLTALGLLSAAPVPKRLQTMEAYLTSQLTQVQSMLHSVDDPDILVLPDNIRLPQYEEEGEDQVWRKPLIYGAVALVVAFLFTVLMKSFFSTPPTPPLP

pLDDT: mean 84.78, std 17.89, range [33.28, 98.56]

Organism: NCBI:txid888741

Radius of gyration: 28.07 Å; Cα contacts (8 Å, |Δi|>4): 317; chains: 1; bounding box: 100×64×70 Å

Foldseek 3Di:
DPDQDDPVLLVVQLVCVVVVHDRPDDLRSVLLSLLQPDDCLVLLVVLQDDDPQADRDVVLSCQCPPPVHHDLVNQLVLLVVLVVVVVVVHVSSLLSNLSCQCNVGNHDRQLLVSLVSLVVVVVVLPLSSLLVNLSSLLRRLSCQCRNCVVVLVVVLVVVCVVPVVDDSVVSSVLSVVLSVDQQLSLLSSLVSLVSSVVSPPPCSVVVSVVSVVVVSHDPDDDPPCSNDSNSVSCVVPVVVVVVVVVVVPVPDDDDDDDPPDPPPPCPDPVVVVVVVVVVVVVVVVVVVVVVVVVVVVPDDDDDDDDD

Mean predicted aligned error: 12.44 Å